Protein AF-A0A066XKR2-F1 (afdb_monomer)

Sequence (169 aa):
MAFFGILVSMIPGAFWAVIVAAVIFALYPVAIKVQHRRQDSHRNGIEVIYDPPNASFEIVAVHGLGAHPKHTWEGKPAGLDHEKLHLLRNLLPCDFPTARILSFAYNSDWLVDAPEKTAEQVGEGLLNGLVVHRGKEKPRLPIIFIGHSFGGIVIKQVRPLRCVMLSSI

Mean predicted aligned error: 11.38 Å

Foldseek 3Di:
DPPVVVVVVPDPVVVVVVVVVVVCVVCVVVVVLVVVVVVDDDDAFKDWQDDDPQAQAEEEEFEAASDDQFCSQWDDPPPHPPDTDGCQNHPCCVVPVNYTYMYGDDHRYDDPPHDPDDLLNLLVRHVVRVCVVCDPPHDDHAYEYHYDDSRVVSVVSNDDPDHDYDDDD

pLDDT: mean 80.19, std 16.67, range [32.22, 97.62]

Radius of gyration: 22.75 Å; Cα contacts (8 Å, |Δi|>4): 219; chains: 1; bounding box: 66×30×63 Å

InterPro domains:
  IPR029058 Alpha/Beta hydrolase fold [SSF53474] (45-155)
  IPR052374 SERAC1 [PTHR48182] (44-158)

Secondary structure (DSSP, 8-state):
--HHHHHHHTS-HHHHHHHHHHHHHHHHHHHHHHHHHHH-----EEEEEE--TT--EEEEEE--TT--TTGGGEE--TT-SS--EEIIIIIHHHH-TTEEEEEEE-----SSS-----HHHHHHHHHHHHHHHHTTTS----EEEEE-THHHHHHHTS--SS-------

Structure (mmCIF, N/CA/C/O backbone):
data_AF-A0A066XKR2-F1
#
_entry.id   AF-A0A066XKR2-F1
#
loop_
_atom_site.group_PDB
_atom_site.id
_atom_site.type_symbol
_atom_site.label_atom_id
_atom_site.label_alt_id
_atom_site.label_comp_id
_atom_site.label_asym_id
_atom_site.label_entity_id
_atom_site.label_seq_id
_atom_site.pdbx_PDB_ins_code
_atom_site.Cartn_x
_atom_site.Cartn_y
_atom_site.Cartn_z
_atom_site.occupancy
_atom_site.B_iso_or_equiv
_atom_site.auth_seq_id
_atom_site.auth_comp_id
_atom_site.auth_asym_id
_atom_site.auth_atom_id
_atom_site.pdbx_PDB_model_num
ATOM 1 N N . MET A 1 1 ? 49.155 0.791 -32.511 1.00 51.59 1 MET A N 1
ATOM 2 C CA . MET A 1 1 ? 48.065 1.795 -32.519 1.00 51.59 1 MET A CA 1
ATOM 3 C C . MET A 1 1 ? 47.332 1.935 -33.866 1.00 51.59 1 MET A C 1
ATOM 5 O O . MET A 1 1 ? 46.303 2.585 -33.881 1.00 51.59 1 MET A O 1
ATOM 9 N N . ALA A 1 2 ? 47.764 1.305 -34.974 1.00 51.97 2 ALA A N 1
ATOM 10 C CA . ALA A 1 2 ? 47.077 1.419 -36.278 1.00 51.97 2 ALA A CA 1
ATOM 11 C C . ALA A 1 2 ? 46.057 0.297 -36.597 1.00 51.97 2 ALA A C 1
ATOM 13 O O . ALA A 1 2 ? 45.241 0.449 -37.497 1.00 51.97 2 ALA A O 1
ATOM 14 N N . PHE A 1 3 ? 46.059 -0.817 -35.854 1.00 47.28 3 PHE A N 1
ATOM 15 C CA . PHE A 1 3 ? 45.201 -1.975 -36.161 1.00 47.28 3 PHE A CA 1
ATOM 16 C C . PHE A 1 3 ? 43.748 -1.848 -35.679 1.00 47.28 3 PHE A C 1
ATOM 18 O O . PHE A 1 3 ? 42.864 -2.485 -36.241 1.00 47.28 3 PHE A O 1
ATOM 25 N N . PHE A 1 4 ? 43.471 -0.992 -34.690 1.00 49.81 4 PHE A N 1
ATOM 26 C CA . PHE A 1 4 ? 42.105 -0.794 -34.187 1.00 49.81 4 PHE A CA 1
ATOM 27 C C . PHE A 1 4 ? 41.264 0.118 -35.102 1.00 49.81 4 PHE A C 1
ATOM 29 O O . PHE A 1 4 ? 40.044 0.012 -35.125 1.00 49.81 4 PHE A O 1
ATOM 36 N N . GLY A 1 5 ? 41.909 0.982 -35.897 1.00 48.03 5 GLY A N 1
ATOM 37 C CA . GLY A 1 5 ? 41.227 1.903 -36.815 1.00 48.03 5 GLY A CA 1
ATOM 38 C C . GLY A 1 5 ? 40.746 1.260 -38.121 1.00 48.03 5 GLY A C 1
ATOM 39 O O . GLY A 1 5 ? 39.768 1.720 -38.699 1.00 48.03 5 GLY A O 1
ATOM 40 N N . ILE A 1 6 ? 41.391 0.178 -38.571 1.00 51.19 6 ILE A N 1
ATOM 41 C CA . ILE A 1 6 ? 41.075 -0.478 -39.855 1.00 51.19 6 ILE A CA 1
ATOM 42 C C . ILE A 1 6 ? 39.904 -1.464 -39.707 1.00 51.19 6 ILE A C 1
ATOM 44 O O . ILE A 1 6 ? 39.114 -1.633 -40.630 1.00 51.19 6 ILE A O 1
ATOM 48 N N . LEU A 1 7 ? 39.725 -2.071 -38.529 1.00 51.09 7 LEU A N 1
ATOM 49 C CA . LEU A 1 7 ? 38.599 -2.981 -38.285 1.00 51.09 7 LEU A CA 1
ATOM 50 C C . LEU A 1 7 ? 37.252 -2.235 -38.207 1.00 51.09 7 LEU A C 1
ATOM 52 O O . LEU A 1 7 ? 36.213 -2.787 -38.557 1.00 51.09 7 LEU A O 1
ATOM 56 N N . VAL A 1 8 ? 37.270 -0.964 -37.791 1.00 55.59 8 VAL A N 1
ATOM 57 C CA . VAL A 1 8 ? 36.073 -0.112 -37.677 1.00 55.59 8 VAL A CA 1
ATOM 58 C C . VAL A 1 8 ? 35.627 0.441 -39.039 1.00 55.59 8 VAL A C 1
ATOM 60 O O . VAL A 1 8 ? 34.433 0.651 -39.241 1.00 55.59 8 VAL A O 1
ATOM 63 N N . SER A 1 9 ? 36.545 0.628 -39.997 1.00 56.03 9 SER A N 1
ATOM 64 C CA . SER A 1 9 ? 36.231 1.181 -41.326 1.00 56.03 9 SER A CA 1
ATOM 65 C C . SER A 1 9 ? 35.632 0.170 -42.312 1.00 56.03 9 SER A C 1
ATOM 67 O O . SER A 1 9 ? 35.130 0.572 -43.359 1.00 56.03 9 SER A O 1
ATOM 69 N N . MET A 1 10 ? 35.661 -1.129 -41.988 1.00 58.09 10 MET A N 1
ATOM 70 C CA . MET A 1 10 ? 35.157 -2.204 -42.854 1.00 58.09 10 MET A CA 1
ATOM 71 C C . MET A 1 10 ? 33.730 -2.662 -42.518 1.00 58.09 10 MET A C 1
ATOM 73 O O . MET A 1 10 ? 33.193 -3.563 -43.160 1.00 58.09 10 MET A O 1
ATOM 77 N N . ILE A 1 11 ? 33.107 -2.045 -41.515 1.00 63.66 11 ILE A N 1
ATOM 78 C CA . ILE A 1 11 ? 31.728 -2.322 -41.128 1.00 63.66 11 ILE A CA 1
ATOM 79 C C . ILE A 1 11 ? 30.808 -1.431 -41.979 1.00 63.66 11 ILE A C 1
ATOM 81 O O . ILE A 1 11 ? 30.899 -0.205 -41.867 1.00 63.66 11 ILE A O 1
ATOM 85 N N . PRO A 1 12 ? 29.919 -1.995 -42.823 1.00 75.56 12 PRO A N 1
ATOM 86 C CA . PRO A 1 12 ? 29.007 -1.204 -43.643 1.00 75.56 12 PRO A CA 1
ATOM 87 C C . PRO A 1 12 ? 28.228 -0.218 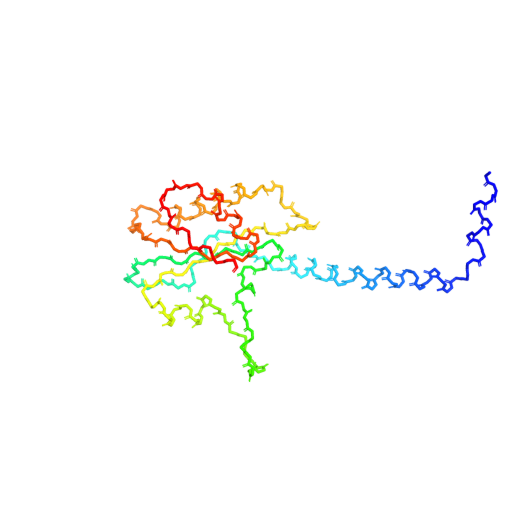-42.769 1.00 75.56 12 PRO A C 1
ATOM 89 O O . PRO A 1 12 ? 27.738 -0.601 -41.708 1.00 75.56 12 PRO A O 1
ATOM 92 N N . GLY A 1 13 ? 28.053 1.033 -43.207 1.00 69.12 13 GLY A N 1
ATOM 93 C CA . GLY A 1 13 ? 27.302 2.043 -42.441 1.00 69.12 13 GLY A CA 1
ATOM 94 C C . GLY A 1 13 ? 25.893 1.586 -42.026 1.00 69.12 13 GLY A C 1
ATOM 95 O O . GLY A 1 13 ? 25.384 1.994 -40.984 1.00 69.12 13 GLY A O 1
ATOM 96 N N . ALA A 1 14 ? 25.304 0.650 -42.778 1.00 73.00 14 ALA A N 1
ATOM 97 C CA . ALA A 1 14 ? 24.050 -0.017 -42.441 1.00 73.00 14 ALA A CA 1
ATOM 98 C C . ALA A 1 14 ? 24.107 -0.822 -41.126 1.00 73.00 14 ALA A C 1
ATOM 100 O O . ALA A 1 14 ? 23.124 -0.864 -40.397 1.00 73.00 14 ALA A O 1
ATOM 101 N N . PHE A 1 15 ? 25.242 -1.427 -40.775 1.00 79.81 15 PHE A N 1
ATOM 102 C CA . PHE A 1 15 ? 25.393 -2.191 -39.534 1.00 79.81 15 PHE A CA 1
ATOM 103 C C . PHE A 1 15 ? 25.408 -1.280 -38.302 1.00 79.81 15 PHE A C 1
ATOM 105 O O . PHE A 1 15 ? 24.724 -1.559 -37.320 1.00 79.81 15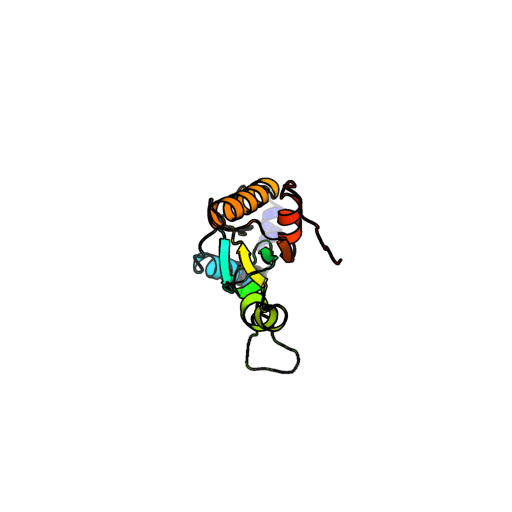 PHE A O 1
ATOM 112 N N . TRP A 1 16 ? 26.106 -0.142 -38.375 1.00 80.44 16 TRP A N 1
ATOM 113 C CA . TRP A 1 16 ? 26.037 0.882 -37.328 1.00 80.44 16 TRP A CA 1
ATOM 114 C C . TRP A 1 16 ? 24.624 1.462 -37.200 1.00 80.44 16 TRP A C 1
ATOM 116 O O . TRP A 1 16 ? 24.144 1.638 -36.083 1.00 80.44 16 TRP A O 1
ATOM 126 N N . ALA A 1 17 ? 23.922 1.674 -38.317 1.00 82.81 17 ALA A N 1
ATOM 127 C CA . ALA A 1 17 ? 22.525 2.107 -38.300 1.00 82.81 17 ALA A CA 1
ATOM 128 C C . ALA A 1 17 ? 21.598 1.077 -37.626 1.00 82.81 17 ALA A C 1
ATOM 130 O O . ALA A 1 17 ? 20.744 1.458 -36.829 1.00 82.81 17 ALA A O 1
ATOM 131 N N . VAL A 1 18 ? 21.795 -0.221 -37.881 1.00 86.00 18 VAL A N 1
ATOM 132 C CA . VAL A 1 18 ? 21.030 -1.304 -37.238 1.00 86.00 18 VAL A CA 1
ATOM 133 C C . VAL A 1 18 ? 21.316 -1.378 -35.738 1.00 86.00 18 VAL A C 1
ATOM 135 O O . VAL A 1 18 ? 20.378 -1.506 -34.956 1.00 86.00 18 VAL A O 1
ATOM 138 N N . ILE A 1 19 ? 22.576 -1.238 -35.310 1.00 87.12 19 ILE A N 1
ATOM 139 C CA . ILE A 1 19 ? 22.928 -1.206 -33.881 1.00 87.12 19 ILE A CA 1
ATOM 140 C C . ILE A 1 19 ? 22.283 -0.005 -33.189 1.00 87.12 19 ILE A C 1
ATOM 142 O O . ILE A 1 19 ? 21.665 -0.165 -32.139 1.00 87.12 19 ILE A O 1
ATOM 146 N N . VAL A 1 20 ? 22.376 1.189 -33.776 1.00 85.12 20 VAL A N 1
ATOM 147 C CA . VAL A 1 20 ? 21.766 2.399 -33.207 1.00 85.12 20 VAL A CA 1
ATOM 148 C C . VAL A 1 20 ? 20.244 2.260 -33.137 1.00 85.12 20 VAL A C 1
ATOM 150 O O . VAL A 1 20 ? 19.656 2.561 -32.100 1.00 85.12 20 VAL A O 1
ATOM 153 N N . ALA A 1 21 ? 19.602 1.742 -34.187 1.00 84.62 21 ALA A N 1
ATOM 154 C CA . ALA A 1 21 ? 18.163 1.492 -34.192 1.00 84.62 21 ALA A CA 1
ATOM 155 C C . ALA A 1 21 ? 17.752 0.455 -33.135 1.00 84.62 21 ALA A C 1
ATOM 157 O O . ALA A 1 21 ? 16.761 0.663 -32.441 1.00 84.62 21 ALA A O 1
ATOM 158 N N . ALA A 1 22 ? 18.527 -0.618 -32.957 1.00 85.06 22 ALA A N 1
ATOM 159 C CA . ALA A 1 22 ? 18.281 -1.628 -31.931 1.00 85.06 22 ALA A CA 1
ATOM 160 C C . ALA A 1 22 ? 18.436 -1.058 -30.511 1.00 85.06 22 ALA A C 1
ATOM 162 O O . ALA A 1 22 ? 17.612 -1.345 -29.645 1.00 85.06 22 ALA A O 1
ATOM 163 N N . VAL A 1 23 ? 19.439 -0.205 -30.278 1.00 85.38 23 VAL A N 1
ATOM 164 C CA . VAL A 1 23 ? 19.637 0.485 -28.993 1.00 85.38 23 VAL A CA 1
ATOM 165 C C . VAL A 1 23 ? 18.494 1.459 -28.716 1.00 85.38 23 VAL A C 1
ATOM 167 O O . VAL A 1 23 ? 17.939 1.438 -27.621 1.00 85.38 23 VAL A O 1
ATOM 170 N N . ILE A 1 24 ? 18.083 2.268 -29.697 1.00 82.75 24 ILE A N 1
ATOM 171 C CA . ILE A 1 24 ? 16.932 3.169 -29.549 1.00 82.75 24 ILE A CA 1
ATOM 172 C C . ILE A 1 24 ? 15.669 2.356 -29.277 1.00 82.75 24 ILE A C 1
ATOM 174 O O . ILE A 1 24 ? 14.966 2.659 -28.325 1.00 82.75 24 ILE A O 1
ATOM 178 N N . PHE A 1 25 ? 15.401 1.296 -30.038 1.00 84.12 25 PHE A N 1
ATOM 179 C CA . PHE A 1 25 ? 14.224 0.449 -29.847 1.00 84.12 25 PHE A CA 1
ATOM 180 C C . PHE A 1 25 ? 14.208 -0.241 -28.475 1.00 84.12 25 PHE A C 1
ATOM 182 O O . PHE A 1 25 ? 13.147 -0.369 -27.871 1.00 84.12 25 PHE A O 1
ATOM 189 N N . ALA A 1 26 ? 15.371 -0.635 -27.948 1.00 78.38 26 ALA A N 1
ATOM 190 C CA . ALA A 1 26 ? 15.497 -1.215 -26.613 1.00 78.38 26 ALA A CA 1
ATOM 191 C C . ALA A 1 26 ? 15.334 -0.175 -25.487 1.00 78.38 26 ALA A C 1
ATOM 193 O O . ALA A 1 26 ? 14.718 -0.464 -24.460 1.00 78.38 26 ALA A O 1
ATOM 194 N N . LEU A 1 27 ? 15.856 1.041 -25.670 1.00 78.50 27 LEU A N 1
ATOM 195 C CA . LEU A 1 27 ? 15.789 2.114 -24.671 1.00 78.50 27 LEU A CA 1
ATOM 196 C C . LEU A 1 27 ? 14.474 2.899 -24.717 1.00 78.50 27 LEU A C 1
ATOM 198 O O . LEU A 1 27 ? 14.045 3.429 -23.698 1.00 78.50 27 LEU A O 1
ATOM 202 N N . TYR A 1 28 ? 13.803 2.953 -25.864 1.00 75.12 28 TYR A N 1
ATOM 203 C CA . TYR A 1 28 ? 12.546 3.668 -26.069 1.00 75.12 28 TYR A CA 1
ATOM 204 C C . TYR A 1 28 ? 11.420 3.242 -25.108 1.00 75.12 28 TYR A C 1
ATOM 206 O O . TYR A 1 28 ? 10.840 4.124 -24.471 1.00 75.12 28 TYR A O 1
ATOM 214 N N . PRO A 1 29 ? 11.121 1.942 -24.893 1.00 71.56 29 PRO A N 1
ATOM 215 C CA . PRO A 1 29 ? 10.108 1.535 -23.919 1.00 71.56 29 PRO A CA 1
ATOM 216 C C . PRO A 1 29 ? 10.515 1.877 -22.480 1.00 71.56 29 PRO A C 1
ATOM 218 O O . PRO A 1 29 ? 9.655 2.204 -21.661 1.00 71.56 29 PRO A O 1
ATOM 221 N N . VAL A 1 30 ? 11.816 1.855 -22.166 1.00 70.75 30 VAL A N 1
ATOM 222 C CA . VAL A 1 30 ? 12.334 2.294 -20.861 1.00 70.75 30 VAL A CA 1
ATOM 223 C C . VAL A 1 30 ? 12.129 3.800 -20.692 1.00 70.75 30 VAL A C 1
ATOM 225 O O . VAL A 1 30 ? 11.610 4.225 -19.664 1.00 70.75 30 VAL A O 1
ATOM 228 N N . ALA A 1 31 ? 12.446 4.598 -21.712 1.00 68.12 31 ALA A N 1
ATOM 229 C CA . ALA A 1 31 ? 12.266 6.045 -21.715 1.00 68.12 31 ALA A CA 1
ATOM 230 C C . ALA A 1 31 ? 10.788 6.446 -21.589 1.00 68.12 31 ALA A C 1
ATOM 232 O O . ALA A 1 31 ? 10.463 7.300 -20.768 1.00 68.12 31 ALA A O 1
ATOM 233 N N . ILE A 1 32 ? 9.878 5.777 -22.309 1.00 67.38 32 ILE A N 1
ATOM 234 C CA . ILE A 1 32 ? 8.429 5.988 -22.169 1.00 67.38 32 ILE A CA 1
ATOM 235 C C . ILE A 1 32 ? 7.954 5.636 -20.760 1.00 67.38 32 ILE A C 1
ATOM 237 O O . ILE A 1 32 ? 7.204 6.400 -20.154 1.00 67.38 32 ILE A O 1
ATOM 241 N N . LYS A 1 33 ? 8.398 4.500 -20.206 1.00 64.94 33 LYS A N 1
ATOM 242 C CA . LYS A 1 33 ? 8.015 4.091 -18.849 1.00 64.94 33 LYS A CA 1
ATOM 243 C C . LYS A 1 33 ? 8.512 5.091 -17.803 1.00 64.94 33 LYS A C 1
ATOM 245 O O . LYS A 1 33 ? 7.767 5.412 -16.883 1.00 64.94 33 LYS A O 1
ATOM 250 N N . VAL A 1 34 ? 9.728 5.614 -17.965 1.00 64.69 34 VAL A N 1
ATOM 251 C CA . VAL A 1 34 ? 10.293 6.684 -17.125 1.00 64.69 34 VAL A CA 1
ATOM 252 C C . VAL A 1 34 ? 9.503 7.988 -17.275 1.00 64.69 34 VAL A C 1
ATOM 254 O O . VAL A 1 34 ? 9.193 8.631 -16.275 1.00 64.69 34 VAL A O 1
ATOM 257 N N . GLN A 1 35 ? 9.140 8.376 -18.499 1.00 61.38 35 GLN A N 1
ATOM 258 C CA . GLN A 1 35 ? 8.424 9.624 -18.761 1.00 61.38 35 GLN A CA 1
ATOM 259 C C . GLN A 1 35 ? 6.993 9.597 -18.213 1.00 61.38 35 GLN A C 1
ATOM 261 O O . GLN A 1 35 ? 6.580 10.561 -17.574 1.00 61.38 35 GLN A O 1
ATOM 266 N N . HIS A 1 36 ? 6.264 8.489 -18.383 1.00 59.00 36 HIS A N 1
ATOM 267 C CA . HIS A 1 36 ? 4.944 8.327 -17.769 1.00 59.00 36 HIS A CA 1
ATOM 268 C C . HIS A 1 36 ? 5.011 8.433 -16.241 1.00 59.00 36 HIS A C 1
ATOM 270 O O . HIS A 1 36 ? 4.186 9.114 -15.639 1.00 59.00 36 HIS A O 1
ATOM 276 N N . ARG A 1 37 ? 6.037 7.846 -15.608 1.00 57.50 37 ARG A N 1
ATOM 277 C CA . ARG A 1 37 ? 6.224 7.930 -14.149 1.00 57.50 37 ARG A CA 1
ATOM 278 C C . ARG A 1 37 ? 6.469 9.356 -13.654 1.00 57.50 37 ARG A C 1
ATOM 280 O O . ARG A 1 37 ? 5.966 9.709 -12.595 1.00 57.50 37 ARG A O 1
ATOM 287 N N . ARG A 1 38 ? 7.164 10.195 -14.432 1.00 55.00 38 ARG A N 1
ATOM 288 C CA . ARG A 1 38 ? 7.351 11.622 -14.108 1.00 55.00 38 ARG A CA 1
ATOM 289 C C . ARG A 1 38 ? 6.056 12.435 -14.126 1.00 55.00 38 ARG A C 1
ATOM 291 O O . ARG A 1 38 ? 6.005 13.483 -13.489 1.00 55.00 38 ARG A O 1
ATOM 298 N N . GLN A 1 39 ? 5.041 11.994 -14.865 1.00 52.09 39 GLN A N 1
ATOM 299 C CA . GLN A 1 39 ? 3.810 12.758 -15.060 1.00 52.09 39 GLN A CA 1
ATOM 300 C C . GLN A 1 39 ? 2.738 12.442 -14.002 1.00 52.09 39 GLN A C 1
ATOM 302 O O . GLN A 1 39 ? 1.905 13.297 -13.701 1.00 52.09 39 GLN A O 1
ATOM 307 N N . ASP A 1 40 ? 2.816 11.272 -13.364 1.00 59.91 40 ASP A N 1
ATOM 308 C CA . ASP A 1 40 ? 1.884 10.841 -12.322 1.00 59.91 40 ASP A CA 1
ATOM 309 C C . ASP A 1 40 ? 2.375 11.240 -10.918 1.00 59.91 40 ASP A C 1
ATOM 311 O O . ASP A 1 40 ? 2.851 10.429 -10.113 1.00 59.91 40 ASP A O 1
ATOM 315 N N . SER A 1 41 ? 2.244 12.533 -10.609 1.00 61.47 41 SER A N 1
ATOM 316 C CA . SER A 1 41 ? 2.427 13.050 -9.250 1.00 61.47 41 SER A CA 1
ATOM 317 C C . SER A 1 41 ? 1.348 12.473 -8.330 1.00 61.47 41 SER A C 1
ATOM 319 O O . SER A 1 41 ? 0.197 12.908 -8.329 1.00 61.47 41 SER A O 1
ATOM 321 N N . HIS A 1 42 ? 1.717 11.477 -7.531 1.00 71.94 42 HIS A N 1
ATOM 322 C CA . HIS A 1 42 ? 0.881 10.956 -6.458 1.00 71.94 42 HIS A CA 1
ATOM 323 C C . HIS A 1 42 ? 1.413 11.443 -5.110 1.00 71.94 42 HIS A C 1
ATOM 325 O O . HIS A 1 42 ? 2.613 11.640 -4.912 1.00 71.94 42 HIS A O 1
ATOM 331 N N . ARG A 1 43 ? 0.503 11.670 -4.160 1.00 81.00 43 ARG A N 1
ATOM 332 C CA . ARG A 1 43 ? 0.884 12.080 -2.807 1.00 81.00 43 ARG A CA 1
ATOM 333 C C . ARG A 1 43 ? 1.407 10.862 -2.055 1.00 81.00 43 ARG A C 1
ATOM 335 O O . ARG A 1 43 ? 0.715 9.854 -1.962 1.00 81.00 43 ARG A O 1
ATOM 342 N N . ASN A 1 44 ? 2.609 10.977 -1.498 1.00 89.19 44 ASN A N 1
ATOM 343 C CA . ASN A 1 44 ? 3.139 9.975 -0.578 1.00 89.19 44 ASN A CA 1
ATOM 344 C C . ASN A 1 44 ? 2.361 10.009 0.745 1.00 89.19 44 ASN A C 1
ATOM 346 O O . ASN A 1 44 ? 1.979 11.083 1.214 1.00 89.19 44 ASN A O 1
ATOM 350 N N . GLY A 1 45 ? 2.191 8.849 1.374 1.00 92.75 45 GLY A N 1
ATOM 351 C CA . GLY A 1 45 ? 1.514 8.693 2.658 1.00 92.75 45 GLY A CA 1
ATOM 352 C C . GLY A 1 45 ? 0.324 7.739 2.601 1.00 92.75 45 GLY A C 1
ATOM 353 O O . GLY A 1 45 ? 0.189 6.938 1.679 1.00 92.75 45 GLY A O 1
ATOM 354 N N . ILE A 1 46 ? -0.515 7.808 3.637 1.00 95.06 46 ILE A N 1
ATOM 355 C CA . ILE A 1 46 ? -1.725 6.990 3.767 1.00 95.06 46 ILE A CA 1
ATOM 356 C C . ILE A 1 46 ? -2.884 7.661 3.025 1.00 95.06 46 ILE A C 1
ATOM 358 O O . ILE A 1 46 ? -3.281 8.777 3.358 1.00 95.06 46 ILE A O 1
ATOM 362 N N . GLU A 1 47 ? -3.454 6.947 2.061 1.00 95.00 47 GLU A N 1
ATOM 363 C CA . GLU A 1 47 ? -4.708 7.271 1.388 1.00 95.00 47 GLU A CA 1
ATOM 364 C C . GLU A 1 47 ? -5.822 6.377 1.942 1.00 95.00 47 GLU A C 1
ATOM 366 O O . GLU A 1 47 ? -5.670 5.158 2.043 1.00 95.00 47 GLU A O 1
ATOM 371 N N . VAL A 1 48 ? -6.957 6.982 2.289 1.00 95.19 48 VAL A N 1
ATOM 372 C CA . VAL A 1 48 ? -8.163 6.248 2.679 1.00 95.19 48 VAL A CA 1
ATOM 373 C C . VAL A 1 48 ? -8.936 5.894 1.421 1.00 95.19 48 VAL A C 1
ATOM 375 O O . VAL A 1 48 ? -9.413 6.780 0.717 1.00 95.19 48 VAL A O 1
ATOM 378 N N . ILE A 1 49 ? -9.062 4.600 1.147 1.00 96.00 49 ILE A N 1
ATOM 379 C CA . ILE A 1 49 ? -9.789 4.090 -0.016 1.00 96.00 49 ILE A CA 1
ATOM 380 C C . ILE A 1 49 ? -11.256 3.829 0.335 1.00 96.00 49 ILE A C 1
ATOM 382 O O . ILE A 1 49 ? -12.143 4.117 -0.464 1.00 96.00 49 ILE A O 1
ATOM 386 N N . TYR A 1 50 ? -11.503 3.303 1.534 1.00 96.31 50 TYR A N 1
ATOM 387 C CA . TYR A 1 50 ? -12.836 3.006 2.054 1.00 96.31 50 TYR A CA 1
ATOM 388 C C . TYR A 1 50 ? -12.822 3.109 3.587 1.00 96.31 50 TYR A C 1
ATOM 390 O O . TYR A 1 50 ? -11.925 2.559 4.226 1.00 96.31 50 TYR A O 1
ATOM 398 N N . ASP A 1 51 ? -13.783 3.823 4.181 1.00 95.19 51 ASP A N 1
ATOM 399 C CA . ASP A 1 51 ? -13.882 4.029 5.638 1.00 95.19 51 ASP A CA 1
ATOM 400 C C . ASP A 1 51 ? -15.334 3.839 6.104 1.00 95.19 51 ASP A C 1
ATOM 402 O O . ASP A 1 51 ? -16.138 4.772 6.012 1.00 95.19 51 ASP A O 1
ATOM 406 N N . PRO A 1 52 ? -15.709 2.631 6.557 1.00 94.50 52 PRO A N 1
ATOM 407 C CA . PRO A 1 52 ? -17.028 2.401 7.120 1.00 94.50 52 PRO A CA 1
ATOM 408 C C . PRO A 1 52 ? -17.114 3.000 8.537 1.00 94.50 52 PRO A C 1
ATOM 410 O O . PRO A 1 52 ? -16.135 2.962 9.287 1.00 94.50 52 PRO A O 1
ATOM 413 N N . PRO A 1 53 ? -18.290 3.494 8.970 1.00 90.44 53 PRO A N 1
ATOM 414 C CA . PRO A 1 53 ? -18.446 4.165 10.266 1.00 90.44 53 PRO A CA 1
ATOM 415 C C . PRO A 1 53 ? -18.116 3.265 11.468 1.00 90.44 53 PRO A C 1
ATOM 417 O O . PRO A 1 53 ? -17.630 3.751 12.484 1.00 90.44 53 PRO A O 1
ATOM 420 N N . ASN A 1 54 ? -18.328 1.952 11.336 1.00 90.38 54 ASN A N 1
ATOM 421 C CA . ASN A 1 54 ? -18.078 0.953 12.379 1.00 90.38 54 ASN A CA 1
ATOM 422 C C . ASN A 1 54 ? -16.984 -0.034 11.944 1.00 90.38 54 ASN A C 1
ATOM 424 O O . ASN A 1 54 ? -17.192 -1.249 11.942 1.00 90.38 54 ASN A O 1
ATOM 428 N N . ALA A 1 55 ? -15.832 0.489 11.518 1.00 94.69 55 ALA A N 1
ATOM 429 C CA . ALA A 1 55 ? -14.702 -0.344 11.121 1.00 94.69 55 ALA A CA 1
ATOM 430 C C . ALA A 1 55 ? -14.233 -1.239 12.286 1.00 94.69 55 ALA A C 1
ATOM 432 O O . ALA A 1 55 ? -13.975 -0.759 13.390 1.00 94.69 55 ALA A O 1
ATOM 433 N N . SER A 1 56 ? -14.105 -2.540 12.023 1.00 95.31 56 SER A N 1
ATOM 434 C CA . SER A 1 56 ? -13.693 -3.552 13.012 1.00 95.31 56 SER A CA 1
ATOM 435 C C . SER A 1 56 ? -12.229 -3.977 12.860 1.00 95.31 56 SER A C 1
ATOM 437 O O . SER A 1 56 ? -11.615 -4.435 13.821 1.00 95.31 56 SER A O 1
ATOM 439 N N . PHE A 1 57 ? -11.651 -3.774 11.674 1.00 95.69 57 PHE A N 1
ATOM 440 C CA . PHE A 1 57 ? -10.236 -3.967 11.362 1.00 95.69 57 PHE A CA 1
ATOM 441 C C . PHE A 1 57 ? -9.823 -3.073 10.180 1.00 95.69 57 PHE A C 1
ATOM 443 O O . PHE A 1 57 ? -10.667 -2.462 9.518 1.00 95.69 57 PHE A O 1
ATOM 450 N N . GLU A 1 58 ? -8.521 -2.975 9.929 1.00 95.88 58 GLU A N 1
ATOM 451 C CA . GLU A 1 58 ? -7.937 -2.206 8.828 1.00 95.88 58 GLU A CA 1
ATOM 452 C C . GLU A 1 58 ? -7.199 -3.132 7.859 1.00 95.88 58 GLU A C 1
ATOM 454 O O . GLU A 1 58 ? -6.445 -4.006 8.282 1.00 95.88 58 GLU A O 1
ATOM 459 N N . ILE A 1 59 ? -7.370 -2.912 6.557 1.00 97.38 59 ILE A N 1
ATOM 460 C CA . ILE A 1 59 ? -6.547 -3.507 5.505 1.00 97.38 59 ILE A CA 1
ATOM 461 C C . ILE A 1 59 ? -5.642 -2.410 4.952 1.00 97.38 59 ILE A C 1
ATOM 463 O O . ILE A 1 59 ? -6.131 -1.403 4.444 1.00 97.38 59 ILE A O 1
ATOM 467 N N . VAL A 1 60 ? -4.326 -2.599 5.041 1.00 97.00 60 VAL A N 1
ATOM 468 C CA . VAL A 1 60 ? -3.327 -1.632 4.570 1.00 97.00 60 VAL A CA 1
ATOM 469 C C . VAL A 1 60 ? -2.555 -2.225 3.400 1.00 97.00 60 VAL A C 1
ATOM 471 O O . VAL A 1 60 ? -1.776 -3.167 3.554 1.00 97.00 60 VAL A O 1
ATOM 474 N N . ALA A 1 61 ? -2.767 -1.655 2.221 1.00 97.62 61 ALA A N 1
ATOM 475 C CA . ALA A 1 61 ? -2.144 -2.077 0.981 1.00 97.62 61 ALA A CA 1
ATOM 476 C C . ALA A 1 61 ? -0.839 -1.302 0.727 1.00 97.62 61 ALA A C 1
ATOM 478 O O . ALA A 1 61 ? -0.809 -0.076 0.820 1.00 97.62 61 ALA A O 1
ATOM 479 N N . VAL A 1 62 ? 0.242 -2.010 0.396 1.00 96.56 62 VAL A N 1
ATOM 480 C CA . VAL A 1 62 ? 1.587 -1.455 0.177 1.00 96.56 62 VAL A CA 1
ATOM 481 C C . VAL A 1 62 ? 2.080 -1.898 -1.198 1.00 96.56 62 VAL A C 1
ATOM 483 O O . VAL A 1 62 ? 2.284 -3.091 -1.444 1.00 96.56 62 VAL A O 1
ATOM 486 N N . HIS A 1 63 ? 2.246 -0.943 -2.116 1.00 94.12 63 HIS A N 1
ATOM 487 C CA . HIS A 1 63 ? 2.702 -1.240 -3.476 1.00 94.12 63 HIS A CA 1
ATOM 488 C C . HIS A 1 63 ? 4.205 -1.562 -3.526 1.00 94.12 63 HIS A C 1
ATOM 490 O O . HIS A 1 63 ? 4.937 -1.374 -2.557 1.00 94.12 63 HIS A O 1
ATOM 496 N N . GLY A 1 64 ? 4.656 -2.093 -4.665 1.00 89.56 64 GLY A N 1
ATOM 497 C CA . GLY A 1 64 ? 6.045 -2.503 -4.879 1.00 89.56 64 GLY A CA 1
ATOM 498 C C . GLY A 1 64 ? 6.916 -1.441 -5.551 1.00 89.56 64 GLY A C 1
ATOM 499 O O . GLY A 1 64 ? 6.451 -0.362 -5.928 1.00 89.56 64 GLY A O 1
ATOM 500 N N . LEU A 1 65 ? 8.190 -1.791 -5.746 1.00 87.25 65 LEU A N 1
ATOM 501 C CA . LEU A 1 65 ? 9.179 -0.954 -6.415 1.00 87.25 65 LEU A CA 1
ATOM 502 C C . LEU A 1 65 ? 8.799 -0.734 -7.887 1.00 87.25 65 LEU A C 1
ATOM 504 O O . LEU A 1 65 ? 8.463 -1.670 -8.610 1.00 87.25 65 LEU A O 1
ATOM 508 N N . GLY A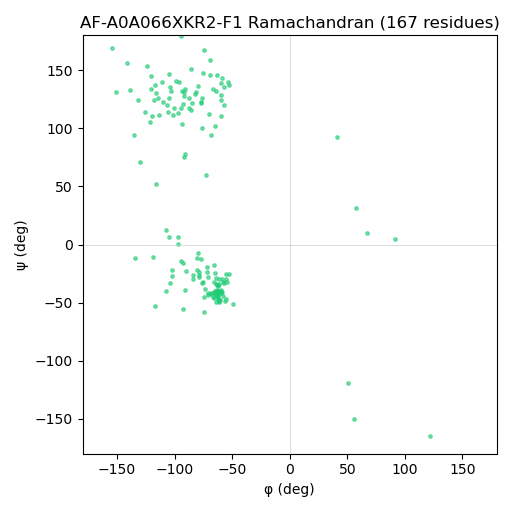 1 66 ? 8.842 0.515 -8.331 1.00 80.56 66 GLY A N 1
ATOM 509 C CA . GLY A 1 66 ? 8.484 0.945 -9.675 1.00 80.56 66 GLY A CA 1
ATOM 510 C C . GLY A 1 66 ? 7.005 0.794 -10.030 1.00 80.56 66 GLY A C 1
ATOM 511 O O . GLY A 1 66 ? 6.664 0.935 -11.210 1.00 80.56 66 GLY A O 1
ATOM 512 N N . ALA A 1 67 ? 6.152 0.486 -9.051 1.00 84.12 67 ALA A N 1
ATOM 513 C CA . ALA A 1 67 ? 4.726 0.282 -9.235 1.00 84.12 67 ALA A CA 1
ATOM 514 C C . ALA A 1 67 ? 3.950 1.546 -8.842 1.00 84.12 67 ALA A C 1
ATOM 516 O O . ALA A 1 67 ? 4.273 2.208 -7.856 1.00 84.12 67 ALA A O 1
ATOM 517 N N . HIS A 1 68 ? 2.914 1.880 -9.612 1.00 86.12 68 HIS A N 1
ATOM 518 C CA . HIS A 1 68 ? 2.067 3.034 -9.320 1.00 86.12 68 HIS A CA 1
ATOM 519 C C . HIS A 1 68 ? 1.013 2.653 -8.264 1.00 86.12 68 HIS A C 1
ATOM 521 O O . HIS A 1 68 ? 0.304 1.663 -8.475 1.00 86.12 68 HIS A O 1
ATOM 527 N N . PRO A 1 69 ? 0.828 3.416 -7.170 1.00 85.06 69 PRO A N 1
ATOM 528 C CA . PRO A 1 69 ? -0.047 3.033 -6.054 1.00 85.06 69 PRO A CA 1
ATOM 529 C C . PRO A 1 69 ? -1.501 2.775 -6.459 1.00 85.06 69 PRO A C 1
ATOM 531 O O . PRO A 1 69 ? -2.137 1.907 -5.884 1.00 85.06 69 PRO A O 1
ATOM 534 N N . LYS A 1 70 ? -2.018 3.487 -7.467 1.00 86.44 70 LYS A N 1
ATOM 535 C CA . LYS A 1 70 ? -3.357 3.250 -8.038 1.00 86.44 70 LYS A CA 1
ATOM 536 C C . LYS A 1 70 ? -3.411 1.997 -8.926 1.00 86.44 70 LYS A C 1
ATOM 538 O O . LYS A 1 70 ? -4.160 1.069 -8.655 1.00 86.44 70 LYS A O 1
ATOM 543 N N . HIS A 1 71 ? -2.579 1.942 -9.967 1.00 87.50 71 HIS A N 1
ATOM 544 C CA . HIS A 1 71 ? -2.640 0.878 -10.974 1.00 87.50 71 HIS A CA 1
ATOM 545 C C . HIS A 1 71 ? -2.149 -0.488 -10.485 1.00 87.50 71 HIS A C 1
ATOM 547 O O . HIS A 1 71 ? -2.501 -1.495 -11.086 1.00 87.50 71 HIS A O 1
ATOM 553 N N . THR A 1 72 ? -1.373 -0.541 -9.396 1.00 90.62 72 THR A N 1
ATOM 554 C CA . THR A 1 72 ? -0.909 -1.804 -8.785 1.00 90.62 72 THR A CA 1
ATOM 555 C C . THR A 1 72 ? -2.067 -2.739 -8.437 1.00 90.62 72 THR A C 1
ATOM 557 O O . THR A 1 72 ? -1.905 -3.954 -8.464 1.00 90.62 72 THR A O 1
ATOM 560 N N . TRP A 1 73 ? -3.236 -2.179 -8.127 1.00 93.06 73 TRP A N 1
ATOM 561 C CA . TRP A 1 73 ? -4.401 -2.929 -7.664 1.00 93.06 73 TRP A CA 1
ATOM 562 C C . TRP A 1 73 ? -5.484 -3.081 -8.736 1.00 93.06 73 TRP A C 1
ATOM 564 O O . TRP A 1 73 ? -6.575 -3.561 -8.431 1.00 93.06 73 TRP A O 1
ATOM 574 N N . GLU A 1 74 ? -5.210 -2.654 -9.971 1.00 91.75 74 GLU A N 1
ATOM 575 C CA . GLU A 1 74 ? -6.106 -2.839 -11.111 1.00 91.75 74 GLU A CA 1
ATOM 576 C C . GLU A 1 74 ? -5.827 -4.193 -11.773 1.00 91.75 74 GLU A C 1
ATOM 578 O O . GLU A 1 74 ? -4.704 -4.484 -12.180 1.00 91.75 74 GLU A O 1
ATOM 583 N N . GLY A 1 75 ? -6.866 -5.008 -11.926 1.00 85.56 75 GLY A N 1
ATOM 584 C CA . GLY A 1 75 ? -6.828 -6.270 -12.655 1.00 85.56 75 GLY A CA 1
ATOM 585 C C . GLY A 1 75 ? -7.879 -6.295 -13.757 1.00 85.56 75 GLY A C 1
ATOM 586 O O . GLY A 1 75 ? -8.910 -5.629 -13.669 1.00 85.56 75 GLY A O 1
ATOM 587 N N . LYS A 1 76 ? -7.627 -7.078 -14.806 1.00 82.81 76 LYS A N 1
ATOM 588 C CA . LYS A 1 76 ? -8.667 -7.456 -15.765 1.00 82.81 76 LYS A CA 1
ATOM 589 C C . LYS A 1 76 ? -9.195 -8.833 -15.363 1.00 82.81 76 LYS A C 1
ATOM 591 O O . LYS A 1 76 ? -8.411 -9.784 -15.411 1.00 82.81 76 LYS A O 1
ATOM 596 N N . PRO A 1 77 ? -10.457 -8.958 -14.926 1.00 70.56 77 PRO A N 1
ATOM 597 C CA . PRO A 1 77 ? -11.035 -10.270 -14.682 1.00 70.56 77 PRO A CA 1
ATOM 598 C C . PRO A 1 77 ? -11.025 -11.089 -15.979 1.00 70.56 77 PRO A C 1
ATOM 600 O O . PRO A 1 77 ? -11.272 -10.563 -17.065 1.00 70.56 77 PRO A O 1
ATOM 603 N N . ALA A 1 78 ? -10.690 -12.375 -15.871 1.00 70.12 78 ALA A N 1
ATOM 604 C CA . ALA A 1 78 ? -10.644 -13.263 -17.025 1.00 70.12 78 ALA A CA 1
ATOM 605 C C . ALA A 1 78 ? -12.030 -13.325 -17.691 1.00 70.12 78 ALA A C 1
ATOM 607 O O . ALA A 1 78 ? -13.019 -13.635 -17.030 1.00 70.12 78 ALA A O 1
ATOM 608 N N . GLY A 1 79 ? -12.096 -13.020 -18.990 1.00 68.31 79 GLY A N 1
ATOM 609 C CA . GLY A 1 79 ? -13.336 -13.072 -19.773 1.00 68.31 79 GLY A CA 1
ATOM 610 C C . GLY A 1 79 ? -14.153 -11.775 -19.834 1.00 68.31 79 GLY A C 1
ATOM 611 O O . GLY A 1 79 ? -15.229 -11.789 -20.421 1.00 68.31 79 GLY A O 1
ATOM 612 N N . LEU A 1 80 ? -13.667 -10.660 -19.272 1.00 64.88 80 LEU A N 1
ATOM 613 C CA . LEU A 1 80 ? -14.288 -9.338 -19.422 1.00 64.88 80 LEU A CA 1
ATOM 614 C C . LEU A 1 80 ? -13.292 -8.357 -20.058 1.00 64.88 80 LEU A C 1
ATOM 616 O O . LEU A 1 80 ? -12.361 -7.877 -19.413 1.00 64.88 80 LEU A O 1
ATOM 620 N N . ASP A 1 81 ? -13.501 -8.045 -21.337 1.00 66.94 81 ASP A N 1
ATOM 621 C CA . ASP A 1 81 ? -12.555 -7.255 -22.140 1.00 66.94 81 ASP A CA 1
ATOM 622 C C . ASP A 1 81 ? -12.593 -5.742 -21.856 1.00 66.94 81 ASP A C 1
ATOM 624 O O . ASP A 1 81 ? -11.691 -5.009 -22.278 1.00 66.94 81 ASP A O 1
ATOM 628 N N . HIS A 1 82 ? -13.612 -5.250 -21.140 1.00 60.97 82 HIS A N 1
ATOM 629 C CA . HIS A 1 82 ? -13.958 -3.824 -21.168 1.00 60.97 82 HIS A CA 1
ATOM 630 C C . HIS A 1 82 ? -13.866 -3.065 -19.841 1.00 60.97 82 HIS A C 1
ATOM 632 O O . HIS A 1 82 ? -13.858 -1.837 -19.884 1.00 60.97 82 HIS A O 1
ATOM 638 N N . GLU A 1 83 ? -13.700 -3.722 -18.687 1.00 73.31 83 GLU A N 1
ATOM 639 C CA . GLU A 1 83 ? -13.609 -3.001 -17.411 1.00 73.31 83 GLU A CA 1
ATOM 640 C C . GLU A 1 83 ? -12.426 -3.463 -16.554 1.00 73.31 83 GLU A C 1
ATOM 642 O O . GLU A 1 83 ? -12.255 -4.643 -16.245 1.00 73.31 83 GLU A O 1
ATOM 647 N N . LYS A 1 84 ? -11.569 -2.505 -16.182 1.00 80.25 84 LYS A N 1
ATOM 648 C CA . LYS A 1 84 ? -10.528 -2.728 -15.179 1.00 80.25 84 LYS A CA 1
ATOM 649 C C . LYS A 1 84 ? -11.178 -2.713 -13.803 1.00 80.25 84 LYS A C 1
ATOM 651 O O . LYS A 1 84 ? -11.747 -1.702 -13.404 1.00 80.25 84 LYS A O 1
ATOM 656 N N . LEU A 1 85 ? -11.018 -3.798 -13.061 1.00 88.06 85 LEU A N 1
ATOM 657 C CA . LEU A 1 85 ? -11.512 -3.919 -11.700 1.00 88.06 85 LEU A CA 1
ATOM 658 C C . LEU A 1 85 ? -10.416 -3.522 -10.712 1.00 88.06 85 LEU A C 1
ATOM 660 O O . LEU A 1 85 ? -9.283 -3.989 -10.824 1.00 88.06 85 LEU A O 1
ATOM 664 N N . HIS A 1 86 ? -10.733 -2.678 -9.732 1.00 92.62 86 HIS A N 1
ATOM 665 C CA . HIS A 1 86 ? -9.769 -2.249 -8.724 1.00 92.62 86 HIS A CA 1
ATOM 666 C C . HIS A 1 86 ? -9.989 -3.009 -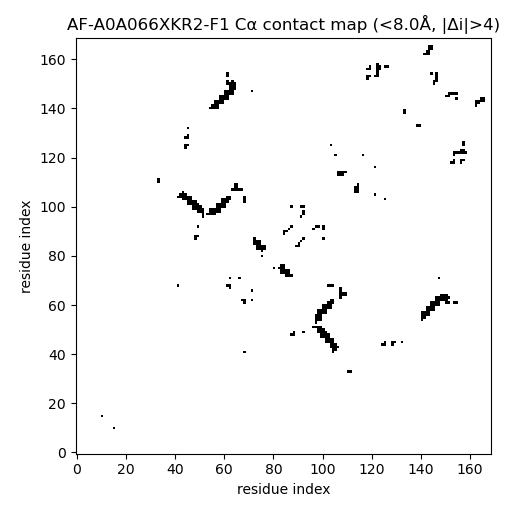7.414 1.00 92.62 86 HIS A C 1
ATOM 668 O O . HIS A 1 86 ? -10.958 -2.758 -6.696 1.00 92.62 86 HIS A O 1
ATOM 674 N N . LEU A 1 87 ? -9.048 -3.882 -7.044 1.00 93.75 87 LEU A N 1
ATOM 675 C CA . LEU A 1 87 ? -9.136 -4.762 -5.870 1.00 93.75 87 LEU A CA 1
ATOM 676 C C . LEU A 1 87 ? -9.541 -4.001 -4.597 1.00 93.75 87 LEU A C 1
ATOM 678 O O . LEU A 1 87 ? -10.520 -4.356 -3.948 1.00 93.75 87 LEU A O 1
ATOM 682 N N . LEU A 1 88 ? -8.843 -2.904 -4.278 1.00 94.94 88 LEU A N 1
ATOM 683 C CA . LEU A 1 88 ? -9.090 -2.163 -3.032 1.00 94.94 88 LEU A CA 1
ATOM 684 C C . LEU A 1 88 ? -10.410 -1.375 -3.003 1.00 94.94 88 LEU A C 1
ATOM 686 O O . LEU A 1 88 ? -10.885 -1.046 -1.925 1.00 94.94 88 LEU A O 1
ATOM 690 N N . ARG A 1 89 ? -10.968 -1.013 -4.166 1.00 93.81 89 ARG A N 1
ATOM 691 C CA . ARG A 1 89 ? -12.128 -0.106 -4.275 1.00 93.81 89 ARG A CA 1
ATOM 692 C C . ARG A 1 89 ? -13.415 -0.848 -4.590 1.00 93.81 89 ARG A C 1
ATOM 694 O O . ARG A 1 89 ? -14.475 -0.412 -4.167 1.00 93.81 89 ARG A O 1
ATOM 701 N N . ASN A 1 90 ? -13.320 -1.927 -5.360 1.00 91.75 90 ASN A N 1
ATOM 702 C CA . ASN A 1 90 ? -14.477 -2.652 -5.864 1.00 91.75 90 ASN A CA 1
ATOM 703 C C . ASN A 1 90 ? -14.674 -3.992 -5.159 1.00 91.75 90 ASN A C 1
ATOM 705 O O . ASN A 1 90 ? -15.808 -4.343 -4.882 1.00 91.75 90 ASN A O 1
ATOM 709 N N . LEU A 1 91 ? -13.600 -4.736 -4.872 1.00 93.19 91 LEU A N 1
ATOM 710 C CA . LEU A 1 91 ? -13.716 -6.094 -4.328 1.00 93.19 91 LEU A CA 1
ATOM 711 C C . LEU A 1 91 ? -13.678 -6.108 -2.801 1.00 93.19 91 LEU A C 1
ATOM 713 O O . LEU A 1 91 ? -14.612 -6.574 -2.158 1.00 93.19 91 LEU A O 1
ATOM 717 N N . LEU A 1 92 ? -12.631 -5.531 -2.209 1.00 95.81 92 LEU A N 1
ATOM 718 C CA . LEU A 1 92 ? -12.442 -5.581 -0.760 1.00 95.81 92 LEU A CA 1
ATOM 719 C C . LEU A 1 92 ? -13.597 -4.958 0.052 1.00 95.81 92 LEU A C 1
ATOM 721 O O . LEU A 1 92 ? -13.951 -5.557 1.063 1.00 95.81 92 LEU A O 1
ATOM 725 N N . PRO A 1 93 ? -14.228 -3.829 -0.343 1.00 96.00 93 PRO A N 1
ATOM 726 C CA . PRO A 1 93 ? -15.406 -3.331 0.373 1.00 96.00 93 PRO A CA 1
ATOM 727 C C . PRO A 1 93 ? -16.617 -4.270 0.303 1.00 96.00 93 PRO A C 1
ATOM 729 O O . PRO A 1 93 ? -17.438 -4.261 1.215 1.00 96.00 93 PRO A O 1
ATOM 732 N N . CYS A 1 94 ? -16.747 -5.058 -0.771 1.00 94.44 94 CYS A N 1
ATOM 733 C CA . CYS A 1 94 ? -17.836 -6.021 -0.930 1.00 94.44 94 CYS A CA 1
ATOM 734 C C . CYS A 1 94 ? -17.626 -7.251 -0.043 1.00 94.44 94 CYS A C 1
ATOM 736 O O . CYS A 1 94 ? -18.555 -7.662 0.649 1.00 94.44 94 CYS A O 1
ATOM 738 N N . ASP A 1 95 ? -16.409 -7.797 -0.024 1.00 95.62 95 ASP A N 1
ATOM 739 C CA . ASP A 1 95 ? -16.084 -8.988 0.769 1.00 95.62 95 ASP A CA 1
ATOM 740 C C . ASP A 1 95 ? -15.936 -8.664 2.266 1.00 95.62 95 ASP A C 1
ATOM 742 O O . ASP A 1 95 ? -16.286 -9.468 3.131 1.00 95.62 95 ASP A O 1
ATOM 746 N N . PHE A 1 96 ? -15.439 -7.464 2.584 1.00 96.44 96 PHE A N 1
ATOM 747 C CA . PHE A 1 96 ? -15.148 -7.010 3.943 1.00 96.44 96 PHE A CA 1
ATOM 748 C C . PHE A 1 96 ? -15.771 -5.630 4.226 1.00 96.44 96 PHE A C 1
ATOM 750 O O . PHE A 1 96 ? -15.055 -4.640 4.400 1.00 96.44 96 PHE A O 1
ATOM 757 N N . PRO A 1 97 ? -17.107 -5.535 4.348 1.00 96.25 97 PRO A N 1
ATOM 758 C CA . PRO A 1 97 ? -17.805 -4.255 4.512 1.00 96.25 97 PRO A CA 1
ATOM 759 C C . PRO A 1 97 ? -17.495 -3.544 5.838 1.00 96.25 97 PRO A C 1
ATOM 761 O O . PRO A 1 97 ? -17.725 -2.346 5.981 1.00 96.25 97 PRO A O 1
ATOM 764 N N . THR A 1 98 ? -16.965 -4.265 6.830 1.00 96.56 98 THR A N 1
ATOM 765 C CA . THR A 1 98 ? -16.542 -3.707 8.123 1.00 96.56 98 THR A CA 1
ATOM 766 C C . THR A 1 98 ? -15.042 -3.406 8.186 1.00 96.56 98 THR A C 1
ATOM 768 O O . THR A 1 98 ? -14.541 -3.058 9.259 1.00 96.56 98 THR A O 1
ATOM 771 N N . ALA A 1 99 ? -14.308 -3.546 7.078 1.00 96.81 99 ALA A N 1
ATOM 772 C CA . ALA A 1 99 ? -12.896 -3.200 6.998 1.00 96.81 99 ALA A CA 1
ATOM 773 C C . ALA A 1 99 ? -12.720 -1.751 6.547 1.00 96.81 99 ALA A C 1
ATOM 775 O O . ALA A 1 99 ? -13.298 -1.330 5.549 1.00 96.81 99 ALA A O 1
ATOM 776 N N . ARG A 1 100 ? -11.849 -0.998 7.218 1.00 96.44 100 ARG A N 1
ATOM 777 C CA . ARG A 1 100 ? -11.294 0.230 6.633 1.00 96.44 100 ARG A CA 1
ATOM 778 C C . ARG A 1 100 ? -10.152 -0.150 5.701 1.00 96.44 100 ARG A C 1
ATOM 780 O O . ARG A 1 100 ? -9.253 -0.886 6.097 1.00 96.44 100 ARG A O 1
ATOM 787 N N . ILE A 1 101 ? -10.157 0.380 4.486 1.00 97.50 101 ILE A N 1
ATOM 788 C CA . ILE A 1 101 ? -9.154 0.073 3.467 1.00 97.50 101 ILE A CA 1
ATOM 789 C C . ILE A 1 101 ? -8.278 1.295 3.252 1.00 97.50 101 ILE A C 1
ATOM 791 O O . ILE A 1 101 ? -8.755 2.377 2.902 1.00 97.50 101 ILE A O 1
ATOM 795 N N . LEU A 1 102 ? -6.983 1.096 3.449 1.00 96.69 102 LEU A N 1
ATOM 796 C CA . LEU A 1 102 ? -5.944 2.102 3.333 1.00 96.69 102 LEU A CA 1
ATOM 797 C C . LEU A 1 102 ? -4.939 1.677 2.260 1.00 96.69 102 LEU A C 1
ATOM 799 O O . LEU A 1 102 ? -4.615 0.498 2.130 1.00 96.69 102 LEU A O 1
ATOM 803 N N . SER A 1 103 ? -4.409 2.644 1.524 1.00 96.62 103 SER A N 1
ATOM 804 C CA . SER A 1 103 ? -3.279 2.461 0.613 1.00 96.62 103 SER A CA 1
ATOM 805 C C . SER A 1 103 ? -2.111 3.304 1.108 1.00 96.62 103 SER A C 1
ATOM 807 O O . SER A 1 103 ? -2.284 4.484 1.405 1.00 96.62 103 SER A O 1
ATOM 809 N N . PHE A 1 104 ? -0.924 2.714 1.225 1.00 96.00 104 PHE A N 1
ATOM 810 C CA . PHE A 1 104 ? 0.300 3.447 1.522 1.00 96.00 104 PHE A CA 1
ATOM 811 C C . PHE A 1 104 ? 1.100 3.661 0.244 1.00 96.00 104 PHE A C 1
ATOM 813 O O . PHE A 1 104 ? 1.567 2.700 -0.375 1.00 96.00 104 PHE A O 1
ATOM 820 N N . ALA A 1 105 ? 1.274 4.930 -0.114 1.00 93.25 105 ALA A N 1
ATOM 821 C CA . ALA A 1 105 ? 2.066 5.345 -1.252 1.00 93.25 105 ALA A CA 1
ATOM 822 C C . ALA A 1 105 ? 3.426 5.906 -0.821 1.00 93.25 105 ALA A C 1
ATOM 824 O O . ALA A 1 105 ? 3.523 6.714 0.107 1.00 93.25 105 ALA A O 1
ATOM 825 N N . TYR A 1 106 ? 4.482 5.506 -1.517 1.00 90.31 106 TYR A N 1
ATOM 826 C CA . TYR A 1 106 ? 5.826 6.048 -1.344 1.00 90.31 106 TYR A CA 1
ATOM 827 C C . TYR A 1 106 ? 6.506 6.179 -2.705 1.00 90.31 106 TYR A C 1
ATOM 829 O O . TYR A 1 106 ? 6.169 5.453 -3.641 1.00 90.31 106 TYR A O 1
ATOM 837 N N . ASN A 1 107 ? 7.500 7.069 -2.813 1.00 83.81 107 ASN A N 1
ATOM 838 C CA . ASN A 1 107 ? 8.306 7.134 -4.028 1.00 83.81 107 ASN A CA 1
ATOM 839 C C . ASN A 1 107 ? 8.989 5.772 -4.238 1.00 83.81 107 ASN A C 1
ATOM 841 O O . ASN A 1 107 ? 9.862 5.382 -3.463 1.00 83.81 107 ASN A O 1
ATOM 845 N N . SER A 1 108 ? 8.552 5.059 -5.272 1.00 79.19 108 SER A N 1
ATOM 846 C CA . SER A 1 108 ? 9.037 3.733 -5.637 1.00 79.19 108 SER A CA 1
ATOM 847 C C . SER A 1 108 ? 9.906 3.759 -6.895 1.00 79.19 108 SER A C 1
ATOM 849 O O . SER A 1 108 ? 10.189 2.706 -7.467 1.00 79.19 108 SER A O 1
ATOM 851 N N . ASP A 1 109 ? 10.329 4.938 -7.353 1.00 78.44 109 ASP A N 1
ATOM 852 C CA . ASP A 1 109 ? 11.259 5.046 -8.467 1.00 78.44 109 ASP A CA 1
ATOM 853 C C . ASP A 1 109 ? 12.570 4.316 -8.176 1.00 78.44 109 ASP A C 1
ATOM 855 O O . ASP A 1 109 ? 13.040 4.257 -7.049 1.00 78.44 109 ASP A O 1
ATOM 859 N N . TRP A 1 110 ? 13.145 3.688 -9.198 1.00 67.75 110 TRP A N 1
ATOM 860 C CA . TRP A 1 110 ? 14.343 2.852 -9.042 1.00 67.75 110 TRP A CA 1
ATOM 861 C C . TRP A 1 110 ? 15.411 3.118 -10.097 1.00 67.75 110 TRP A C 1
ATOM 863 O O . TRP A 1 110 ? 16.526 2.627 -9.972 1.00 67.75 110 TRP A O 1
ATOM 873 N N . LEU A 1 111 ? 15.062 3.870 -11.144 1.00 61.03 111 LEU A N 1
ATOM 874 C CA . LEU A 1 111 ? 15.921 4.078 -12.307 1.00 61.03 111 LEU A CA 1
ATOM 875 C C . LEU A 1 111 ? 16.317 5.547 -12.462 1.00 61.03 111 LEU A C 1
ATOM 877 O O . LEU A 1 111 ? 17.498 5.856 -12.549 1.00 61.03 111 LEU A O 1
ATOM 881 N N . VAL A 1 112 ? 15.334 6.449 -12.485 1.00 56.91 112 VAL A N 1
ATOM 882 C CA . VAL A 1 112 ? 15.530 7.902 -12.570 1.00 56.91 112 VAL A CA 1
ATOM 883 C C . VAL A 1 112 ? 14.897 8.513 -11.330 1.00 56.91 112 VAL A C 1
ATOM 885 O O . VAL A 1 112 ? 13.796 8.105 -10.974 1.00 56.91 112 VAL A O 1
ATOM 888 N N . ASP A 1 113 ? 15.603 9.427 -10.661 1.00 59.09 113 ASP A N 1
ATOM 889 C CA . ASP A 1 113 ? 15.165 10.043 -9.397 1.00 59.09 113 ASP A CA 1
ATOM 890 C C . ASP A 1 113 ? 14.884 9.004 -8.286 1.00 59.09 113 ASP A C 1
ATOM 892 O O . ASP A 1 113 ? 14.019 9.189 -7.424 1.00 59.09 113 ASP A O 1
ATOM 896 N N . ALA A 1 114 ? 15.631 7.889 -8.323 1.00 60.69 114 ALA A N 1
ATOM 897 C CA . ALA A 1 114 ? 15.545 6.822 -7.338 1.00 60.69 114 ALA A CA 1
ATOM 898 C C . ALA A 1 114 ? 15.821 7.400 -5.939 1.00 60.69 114 ALA A C 1
ATOM 900 O O . ALA A 1 114 ? 16.894 7.966 -5.713 1.00 60.69 114 ALA A O 1
ATOM 901 N N . PRO A 1 115 ? 14.876 7.294 -4.994 1.00 61.69 115 PRO A N 1
ATOM 902 C CA . PRO A 1 115 ? 15.105 7.778 -3.653 1.00 61.69 115 PRO A CA 1
ATOM 903 C C . PRO A 1 115 ? 16.191 6.927 -2.993 1.00 61.69 115 PRO A C 1
ATOM 905 O O . PRO A 1 115 ? 16.121 5.698 -3.000 1.00 61.69 115 PRO A O 1
ATOM 908 N N . GLU A 1 116 ? 17.154 7.581 -2.348 1.00 67.06 116 GLU A N 1
ATOM 909 C CA . GLU A 1 116 ? 18.113 6.944 -1.438 1.00 67.06 116 GLU A CA 1
ATOM 910 C C . GLU A 1 116 ? 17.410 6.547 -0.129 1.00 67.06 116 GLU A C 1
ATOM 912 O O . GLU A 1 116 ? 17.708 7.055 0.950 1.00 67.06 116 GLU A O 1
ATOM 917 N N . LYS A 1 117 ? 16.389 5.689 -0.230 1.00 78.38 117 LYS A N 1
ATOM 918 C CA . LYS A 1 117 ? 15.643 5.170 0.914 1.00 78.38 117 LYS A CA 1
ATOM 919 C C . LYS A 1 117 ? 15.792 3.664 1.007 1.00 78.38 117 LYS A C 1
ATOM 921 O O . LYS A 1 117 ? 15.445 2.933 0.082 1.00 78.38 117 LYS A O 1
ATOM 926 N N . THR A 1 118 ? 16.260 3.193 2.156 1.00 85.81 118 THR A N 1
ATOM 927 C CA . THR A 1 118 ? 16.260 1.766 2.477 1.00 85.81 118 THR A CA 1
ATOM 928 C C . THR A 1 118 ? 14.828 1.275 2.692 1.00 85.81 118 THR A C 1
ATOM 930 O O . THR A 1 118 ? 13.926 2.050 3.025 1.00 85.81 118 THR A O 1
ATOM 933 N N . ALA A 1 119 ? 14.601 -0.035 2.553 1.00 89.00 119 ALA A N 1
ATOM 934 C CA . ALA A 1 119 ? 13.307 -0.635 2.892 1.00 89.00 119 ALA A CA 1
ATOM 935 C C . ALA A 1 119 ? 12.881 -0.308 4.336 1.00 89.00 119 ALA A C 1
ATOM 937 O O . ALA A 1 119 ? 11.692 -0.149 4.602 1.00 89.00 119 ALA A O 1
ATOM 938 N N . GLU A 1 120 ? 13.852 -0.176 5.247 1.00 89.44 120 GLU A N 1
ATOM 939 C CA . GLU A 1 120 ? 13.624 0.200 6.642 1.00 89.44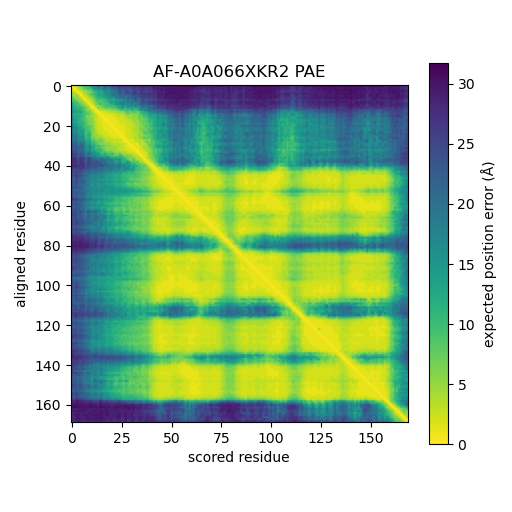 120 GLU A CA 1
ATOM 940 C C . GLU A 1 120 ? 13.059 1.614 6.758 1.00 89.44 120 GLU A C 1
ATOM 942 O O . GLU A 1 120 ? 12.002 1.797 7.353 1.00 89.44 120 GLU A O 1
ATOM 947 N N . GLN A 1 121 ? 13.674 2.594 6.096 1.00 89.94 121 GLN A N 1
ATOM 948 C CA . GLN A 1 121 ? 13.185 3.976 6.096 1.00 89.94 121 GLN A CA 1
ATOM 949 C C . GLN A 1 121 ? 11.787 4.098 5.474 1.00 89.94 121 GLN A C 1
ATOM 951 O O . GLN A 1 121 ? 10.972 4.914 5.910 1.00 89.94 121 GLN A O 1
ATOM 956 N N . VAL A 1 122 ? 11.477 3.285 4.458 1.00 92.56 122 VAL A N 1
ATOM 957 C CA . VAL A 1 122 ? 10.119 3.220 3.896 1.00 92.56 122 VAL A CA 1
ATOM 958 C C . VAL A 1 122 ? 9.142 2.598 4.904 1.00 92.56 122 VAL A C 1
ATOM 960 O O . VAL A 1 122 ? 8.044 3.126 5.081 1.00 92.56 122 VAL A O 1
ATOM 963 N N . GLY A 1 123 ? 9.540 1.532 5.605 1.00 93.06 123 GLY A N 1
ATOM 964 C CA . GLY A 1 123 ? 8.751 0.906 6.672 1.00 93.06 123 GLY A CA 1
ATOM 965 C C . GLY A 1 123 ? 8.476 1.849 7.849 1.00 93.06 123 GLY A C 1
ATOM 966 O O . GLY A 1 123 ? 7.353 1.906 8.351 1.00 93.06 123 GLY A O 1
ATOM 967 N N . GLU A 1 124 ? 9.454 2.663 8.245 1.00 91.94 124 GLU A N 1
ATOM 968 C CA . GLU A 1 124 ? 9.270 3.728 9.237 1.00 91.94 124 GLU A CA 1
ATOM 969 C C . GLU A 1 124 ? 8.301 4.805 8.742 1.00 91.94 124 GLU A C 1
ATOM 971 O O . GLU A 1 124 ? 7.443 5.264 9.496 1.00 91.94 124 GLU A O 1
ATOM 976 N N . GLY A 1 125 ? 8.379 5.171 7.460 1.00 92.94 125 GLY A N 1
ATOM 977 C CA . GLY A 1 125 ? 7.415 6.064 6.819 1.00 92.94 125 GLY A CA 1
ATOM 978 C C . GLY A 1 125 ? 5.986 5.516 6.851 1.00 92.94 125 GLY A C 1
ATOM 979 O O . GLY A 1 125 ? 5.055 6.264 7.150 1.00 92.94 125 GLY A O 1
ATOM 980 N N . LEU A 1 126 ? 5.814 4.214 6.608 1.00 94.81 126 LEU A N 1
ATOM 981 C CA . LEU A 1 126 ? 4.527 3.522 6.724 1.00 94.81 126 LEU A CA 1
ATOM 982 C C . LEU A 1 126 ? 3.995 3.581 8.160 1.00 94.81 126 LEU A C 1
ATOM 984 O O . LEU A 1 126 ? 2.849 3.981 8.378 1.00 94.81 126 LEU A O 1
ATOM 988 N N . LEU A 1 127 ? 4.829 3.248 9.148 1.00 92.69 127 LEU A N 1
ATOM 989 C CA . LEU A 1 127 ? 4.444 3.299 10.558 1.00 92.69 127 LEU A CA 1
ATOM 990 C C . LEU A 1 127 ? 4.051 4.720 10.988 1.00 92.69 127 LEU A C 1
ATOM 992 O O . LEU A 1 127 ? 2.985 4.912 11.574 1.00 92.69 127 LEU A O 1
ATOM 996 N N . ASN A 1 128 ? 4.869 5.718 10.651 1.00 92.12 128 ASN A N 1
ATOM 997 C CA . ASN A 1 128 ? 4.591 7.122 10.951 1.00 92.12 128 ASN A CA 1
ATOM 998 C C . ASN A 1 128 ? 3.308 7.599 10.265 1.00 92.12 128 ASN A C 1
ATOM 1000 O O . ASN A 1 128 ? 2.487 8.262 10.896 1.00 92.12 128 ASN A O 1
ATOM 1004 N N . GLY A 1 129 ? 3.091 7.214 9.005 1.00 92.88 129 GLY A N 1
ATOM 1005 C CA . GLY A 1 129 ? 1.861 7.507 8.275 1.00 92.88 129 GLY A CA 1
ATOM 1006 C C . GLY A 1 129 ? 0.622 6.952 8.978 1.00 92.88 129 GLY A C 1
ATOM 1007 O O . GLY A 1 129 ? -0.364 7.670 9.132 1.00 92.88 129 GLY A O 1
ATOM 1008 N N . LEU A 1 130 ? 0.679 5.709 9.470 1.00 92.56 130 LEU A N 1
ATOM 1009 C CA . LEU A 1 130 ? -0.414 5.097 10.235 1.00 92.56 130 LEU A CA 1
ATOM 1010 C C . LEU A 1 130 ? -0.650 5.798 11.579 1.00 92.56 130 LEU A C 1
ATOM 1012 O O . LEU A 1 130 ? -1.801 6.008 11.965 1.00 92.56 130 LEU A O 1
ATOM 1016 N N . VAL A 1 131 ? 0.416 6.178 12.292 1.00 90.25 131 VAL A N 1
ATOM 1017 C CA . VAL A 1 131 ? 0.319 6.929 13.557 1.00 90.25 131 VAL A CA 1
ATOM 1018 C C . VAL A 1 131 ? -0.357 8.281 13.332 1.00 90.25 131 VAL A C 1
ATOM 1020 O O . VAL A 1 131 ? -1.304 8.616 14.043 1.00 90.25 131 VAL A O 1
ATOM 1023 N N . VAL A 1 132 ? 0.079 9.029 12.316 1.00 91.19 132 VAL A N 1
ATOM 1024 C CA . VAL A 1 132 ? -0.503 10.329 11.958 1.00 91.19 132 VAL A CA 1
ATOM 1025 C C . VAL A 1 132 ? -1.959 10.175 11.519 1.00 91.19 132 VAL A C 1
ATOM 1027 O O . VAL A 1 132 ? -2.810 10.928 11.982 1.00 91.19 132 VAL A O 1
ATOM 1030 N N . HIS A 1 133 ? -2.266 9.178 10.682 1.00 90.31 133 HIS A N 1
ATOM 1031 C CA . HIS A 1 133 ? -3.624 8.932 10.191 1.00 90.31 133 HIS A CA 1
ATOM 1032 C C . HIS A 1 133 ? -4.624 8.646 11.322 1.00 90.31 133 HIS A C 1
ATOM 1034 O O . HIS A 1 133 ? -5.767 9.107 11.285 1.00 90.31 133 HIS A O 1
ATOM 1040 N N . ARG A 1 134 ? -4.210 7.861 12.322 1.00 88.88 134 ARG A N 1
ATOM 1041 C CA . ARG A 1 134 ? -5.063 7.499 13.462 1.00 88.88 134 ARG A CA 1
ATOM 1042 C C . ARG A 1 134 ? -5.229 8.648 14.452 1.00 88.88 134 ARG A C 1
ATOM 1044 O O . ARG A 1 134 ? -6.285 8.772 15.073 1.00 88.88 134 ARG A O 1
ATOM 1051 N N . GLY A 1 135 ? -4.208 9.490 14.592 1.00 86.38 135 GLY A N 1
ATOM 1052 C CA . GLY A 1 135 ? -4.208 10.567 15.574 1.00 86.38 135 GLY A CA 1
ATOM 1053 C C . GLY A 1 135 ? -4.441 10.041 16.996 1.00 86.38 135 GLY A C 1
ATOM 1054 O O . GLY A 1 135 ? -4.067 8.915 17.330 1.00 86.38 135 GLY A O 1
ATOM 1055 N N . LYS A 1 136 ? -5.059 10.868 17.848 1.00 75.06 136 LYS A N 1
ATOM 1056 C CA . LYS A 1 136 ? -5.416 10.499 19.232 1.00 75.06 136 LYS A CA 1
ATOM 1057 C C . LYS A 1 136 ? -6.835 9.937 19.375 1.00 75.06 136 LYS A C 1
ATOM 1059 O O . LYS A 1 136 ? -7.135 9.344 20.403 1.00 75.06 136 LYS A O 1
ATOM 1064 N N . GLU A 1 137 ? -7.687 10.136 18.372 1.00 74.19 137 GLU A N 1
ATOM 1065 C CA . GLU A 1 137 ? -9.135 9.919 18.487 1.00 74.19 137 GLU A CA 1
ATOM 1066 C C . GLU A 1 137 ? -9.605 8.605 17.859 1.00 74.19 137 GLU A C 1
ATOM 1068 O O . GLU A 1 137 ? -10.601 8.037 18.306 1.00 74.19 137 GLU A O 1
ATOM 1073 N N . LYS A 1 138 ? -8.899 8.081 16.845 1.00 77.94 138 LYS A N 1
ATOM 1074 C CA . LYS A 1 138 ? -9.311 6.827 16.208 1.00 77.94 138 LYS A CA 1
ATOM 1075 C C . LYS A 1 138 ? -8.883 5.616 17.050 1.00 77.94 138 LYS A C 1
ATOM 1077 O O . LYS A 1 138 ? -7.732 5.555 17.495 1.00 77.94 138 LYS A O 1
ATOM 1082 N N . PRO A 1 139 ? -9.762 4.613 17.226 1.00 78.75 139 PRO A N 1
ATOM 1083 C CA . PRO A 1 139 ? -9.408 3.384 17.922 1.00 78.75 139 PRO A CA 1
ATOM 1084 C C . PRO A 1 139 ? -8.305 2.632 17.170 1.00 78.75 139 PRO A C 1
ATOM 1086 O O . PRO A 1 139 ? -8.244 2.634 15.938 1.00 78.75 139 PRO A O 1
ATOM 1089 N N . ARG A 1 140 ? -7.428 1.957 17.920 1.00 84.69 140 ARG A N 1
ATOM 1090 C CA . ARG A 1 140 ? -6.436 1.044 17.340 1.00 84.69 140 ARG A CA 1
ATOM 1091 C C . ARG A 1 140 ? -7.129 -0.253 16.947 1.00 84.69 140 ARG A C 1
ATOM 1093 O O . ARG A 1 140 ? -7.388 -1.099 17.797 1.00 84.69 140 ARG A O 1
ATOM 1100 N N . LEU A 1 141 ? -7.418 -0.380 15.660 1.00 90.94 141 LEU A N 1
ATOM 1101 C CA . LEU A 1 141 ? -8.003 -1.577 15.078 1.00 90.94 141 LEU A CA 1
ATOM 1102 C C . LEU A 1 141 ? -6.910 -2.600 14.711 1.00 90.94 141 LEU A C 1
ATOM 1104 O O . LEU A 1 141 ? -5.779 -2.198 14.404 1.00 90.94 141 LEU A O 1
ATOM 1108 N N . PRO A 1 142 ? -7.220 -3.910 14.723 1.00 94.12 142 PRO A N 1
ATOM 1109 C CA . PRO A 1 142 ? -6.354 -4.929 14.135 1.00 94.12 142 PRO A CA 1
ATOM 1110 C C . PRO A 1 142 ? -6.033 -4.587 12.676 1.00 94.12 142 PRO A C 1
ATOM 1112 O O . PRO A 1 1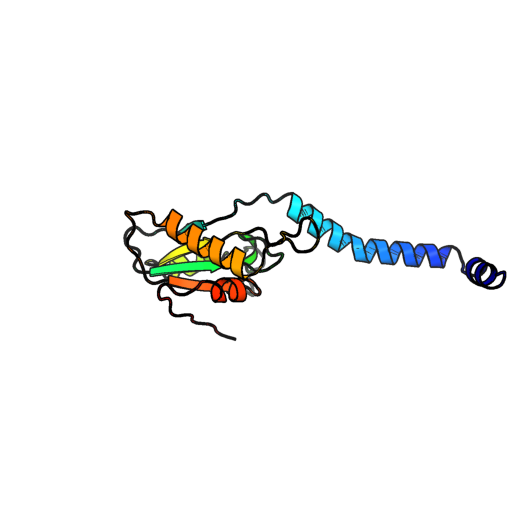42 ? -6.913 -4.125 11.952 1.00 94.12 142 PRO A O 1
ATOM 1115 N N . ILE A 1 143 ? -4.788 -4.809 12.245 1.00 94.06 143 ILE A N 1
ATOM 1116 C CA . ILE A 1 143 ? -4.348 -4.522 10.872 1.00 94.06 143 ILE A CA 1
ATOM 1117 C C . ILE A 1 143 ? -4.064 -5.826 10.136 1.00 94.06 143 ILE A C 1
ATOM 1119 O O . ILE A 1 143 ? -3.438 -6.734 10.681 1.00 94.06 143 ILE A O 1
ATOM 1123 N N . ILE A 1 144 ? -4.466 -5.874 8.873 1.00 96.19 144 ILE A N 1
ATOM 1124 C CA . ILE A 1 144 ? -4.031 -6.848 7.880 1.00 96.19 144 ILE A CA 1
ATOM 1125 C C . ILE A 1 144 ? -3.257 -6.081 6.810 1.00 96.19 144 ILE A C 1
ATOM 1127 O O . ILE A 1 144 ? -3.759 -5.113 6.242 1.00 96.19 144 ILE A O 1
ATOM 1131 N N . PHE A 1 145 ? -2.029 -6.500 6.528 1.00 96.44 145 PHE A N 1
ATOM 1132 C CA . PHE A 1 145 ? -1.233 -5.898 5.463 1.00 96.44 145 PHE A CA 1
ATOM 1133 C C . PHE A 1 145 ? -1.345 -6.704 4.170 1.00 96.44 145 PHE A C 1
ATOM 1135 O O . PHE A 1 145 ? -1.291 -7.931 4.198 1.00 96.44 145 PHE A O 1
ATOM 1142 N N . ILE A 1 146 ? -1.428 -6.008 3.036 1.00 96.31 146 ILE A N 1
ATOM 1143 C CA . ILE A 1 146 ? -1.322 -6.598 1.698 1.00 96.31 146 ILE A CA 1
ATOM 1144 C C . ILE A 1 146 ? -0.126 -5.954 1.005 1.00 96.31 146 ILE A C 1
ATOM 1146 O O . ILE A 1 146 ? -0.149 -4.770 0.678 1.00 96.31 146 ILE A O 1
ATOM 1150 N N . GLY A 1 147 ? 0.936 -6.725 0.793 1.00 95.25 147 GLY A N 1
ATOM 1151 C CA . GLY A 1 147 ? 2.141 -6.258 0.112 1.00 95.25 147 GLY A CA 1
ATOM 1152 C C . GLY A 1 147 ? 2.231 -6.803 -1.302 1.00 95.25 147 GLY A C 1
ATOM 1153 O O . GLY A 1 147 ? 2.227 -8.017 -1.484 1.00 95.25 147 GLY A O 1
ATOM 1154 N N . HIS A 1 148 ? 2.391 -5.932 -2.297 1.00 93.81 148 HIS A N 1
ATOM 1155 C CA . HIS A 1 148 ? 2.759 -6.363 -3.644 1.00 93.81 148 HIS A CA 1
ATOM 1156 C C . HIS A 1 148 ? 4.283 -6.327 -3.816 1.00 93.81 148 HIS A C 1
ATOM 1158 O O . HIS A 1 148 ? 4.897 -5.262 -3.712 1.00 93.81 148 HIS A O 1
ATOM 1164 N N . SER A 1 149 ? 4.901 -7.471 -4.130 1.00 93.19 149 SER A N 1
ATOM 1165 C CA . SER A 1 149 ? 6.345 -7.578 -4.400 1.00 93.19 149 SER A CA 1
ATOM 1166 C C . SER A 1 149 ? 7.190 -6.915 -3.288 1.00 93.19 149 SER A C 1
ATOM 1168 O O . SER A 1 149 ? 7.075 -7.302 -2.124 1.00 93.19 149 SER A O 1
ATOM 1170 N N . PHE A 1 150 ? 7.996 -5.887 -3.599 1.00 92.81 150 PHE A N 1
ATOM 1171 C CA . PHE A 1 150 ? 8.803 -5.137 -2.621 1.00 92.81 150 PHE A CA 1
ATOM 1172 C C . PHE A 1 150 ? 7.980 -4.542 -1.463 1.00 92.81 150 PHE A C 1
ATOM 1174 O O . PHE A 1 150 ? 8.508 -4.393 -0.362 1.00 92.81 150 PHE A O 1
ATOM 1181 N N . GLY A 1 151 ? 6.683 -4.280 -1.655 1.00 93.38 151 GLY A N 1
ATOM 1182 C CA . GLY A 1 151 ? 5.790 -3.847 -0.581 1.00 93.38 151 GLY A CA 1
ATOM 1183 C C . GLY A 1 151 ? 5.746 -4.839 0.585 1.00 93.38 151 GLY A C 1
ATOM 1184 O O . GLY A 1 151 ? 5.708 -4.427 1.739 1.00 93.38 151 GLY A O 1
ATOM 1185 N N . GLY A 1 152 ? 5.872 -6.145 0.319 1.00 94.00 152 GLY A N 1
ATOM 1186 C CA . GLY A 1 152 ? 5.997 -7.167 1.365 1.00 94.00 152 GLY A CA 1
ATOM 1187 C C . GLY A 1 152 ? 7.278 -7.031 2.196 1.00 94.00 152 GLY A C 1
ATOM 1188 O O . GLY A 1 152 ? 7.268 -7.272 3.402 1.00 94.00 152 GLY A O 1
ATOM 1189 N N . ILE A 1 153 ? 8.379 -6.596 1.575 1.00 94.00 153 ILE A N 1
ATOM 1190 C CA . ILE A 1 153 ? 9.639 -6.315 2.274 1.00 94.00 153 ILE A CA 1
ATOM 1191 C C . ILE A 1 153 ? 9.500 -5.061 3.133 1.00 94.00 153 ILE A C 1
ATOM 1193 O O . ILE A 1 153 ? 9.906 -5.090 4.288 1.00 94.00 153 ILE A O 1
ATOM 1197 N N . VAL A 1 154 ? 8.875 -4.001 2.612 1.00 94.00 154 VAL A N 1
ATOM 1198 C CA . VAL A 1 154 ? 8.562 -2.785 3.383 1.00 94.00 154 VAL A CA 1
ATOM 1199 C C . VAL A 1 154 ? 7.749 -3.127 4.629 1.00 94.00 154 VAL A C 1
ATOM 1201 O O . VAL A 1 154 ? 8.104 -2.702 5.725 1.00 94.00 154 VAL A O 1
ATOM 1204 N N . ILE A 1 155 ? 6.703 -3.948 4.487 1.00 94.94 155 ILE A N 1
ATOM 1205 C CA . ILE A 1 155 ? 5.871 -4.376 5.619 1.00 94.94 155 ILE A CA 1
ATOM 1206 C C . ILE A 1 155 ? 6.709 -5.142 6.653 1.00 94.94 155 ILE A C 1
ATOM 1208 O O . ILE A 1 155 ? 6.560 -4.901 7.846 1.00 94.94 155 ILE A O 1
ATOM 1212 N N . LYS A 1 156 ? 7.637 -6.014 6.232 1.00 93.38 156 LYS A N 1
ATOM 1213 C CA . LYS A 1 156 ? 8.543 -6.715 7.165 1.00 93.38 156 LYS A CA 1
ATOM 1214 C C . LYS A 1 156 ? 9.394 -5.763 8.007 1.00 93.38 156 LYS A C 1
ATOM 1216 O O . LYS A 1 156 ? 9.740 -6.116 9.129 1.00 93.38 156 LYS A O 1
ATOM 1221 N N . GLN A 1 157 ? 9.727 -4.585 7.482 1.00 92.56 157 GLN A N 1
ATOM 1222 C CA . GLN A 1 157 ? 10.489 -3.578 8.223 1.00 92.56 157 GLN A CA 1
ATOM 1223 C C . GLN A 1 157 ? 9.636 -2.763 9.197 1.00 92.56 157 GLN A C 1
ATOM 1225 O O . GLN A 1 157 ? 10.176 -2.000 9.999 1.00 92.56 157 GLN A O 1
ATOM 1230 N N . VAL A 1 158 ? 8.309 -2.920 9.173 1.00 87.44 158 VAL A N 1
ATOM 1231 C CA . VAL A 1 158 ? 7.432 -2.329 10.183 1.00 87.44 158 VAL A CA 1
ATOM 1232 C C . VAL A 1 158 ? 7.691 -3.050 11.502 1.00 87.44 158 VAL A C 1
ATOM 1234 O O . VAL A 1 158 ? 7.136 -4.111 11.789 1.00 87.44 158 VAL A O 1
ATOM 1237 N N . ARG A 1 159 ? 8.582 -2.469 12.309 1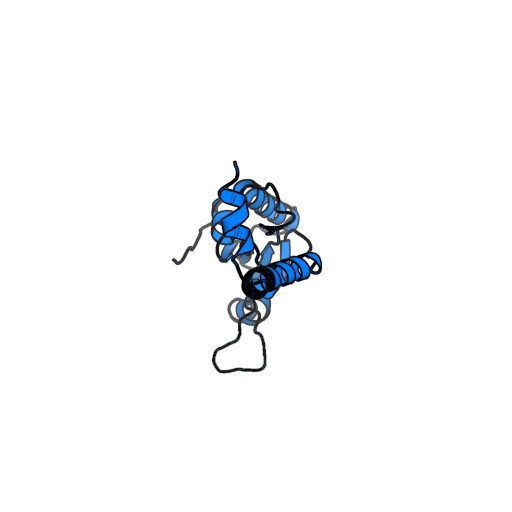.00 72.31 159 ARG A N 1
ATOM 1238 C CA . ARG A 1 159 ? 8.918 -2.992 13.632 1.00 72.31 159 ARG A CA 1
ATOM 1239 C C . ARG A 1 159 ? 7.642 -3.098 14.478 1.00 72.31 159 ARG A C 1
ATOM 1241 O O . ARG A 1 159 ? 6.811 -2.187 14.462 1.00 72.31 159 ARG A O 1
ATOM 1248 N N . PRO A 1 160 ? 7.445 -4.210 15.202 1.00 57.59 160 PRO A N 1
ATOM 1249 C CA . PRO A 1 160 ? 6.157 -4.518 15.793 1.00 57.59 160 PRO A CA 1
ATOM 1250 C C . PRO A 1 160 ? 5.828 -3.577 16.953 1.00 57.59 160 PRO A C 1
ATOM 1252 O O . PRO A 1 160 ? 6.348 -3.711 18.056 1.00 57.59 160 PRO A O 1
ATOM 1255 N N . LEU A 1 161 ? 4.817 -2.738 16.747 1.00 47.22 161 LEU A N 1
ATOM 1256 C CA . LEU A 1 161 ? 3.763 -2.582 17.744 1.00 47.22 161 LEU A CA 1
ATOM 1257 C C . LEU A 1 161 ? 2.665 -3.598 17.384 1.00 47.22 161 LEU A C 1
ATOM 1259 O O . LEU A 1 161 ? 1.685 -3.236 16.752 1.00 47.22 161 LEU A O 1
ATOM 1263 N N . ARG A 1 162 ? 2.883 -4.884 17.715 1.00 40.75 162 ARG A N 1
ATOM 1264 C CA . ARG A 1 162 ? 1.929 -6.015 17.583 1.00 40.75 162 ARG A CA 1
ATOM 1265 C C . ARG A 1 162 ? 1.092 -6.040 16.282 1.0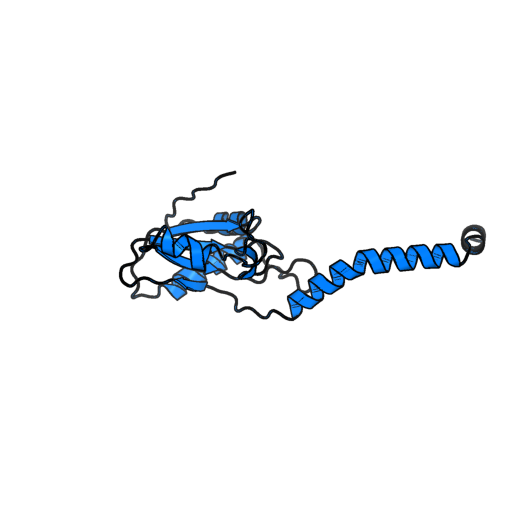0 40.75 162 ARG A C 1
ATOM 1267 O O . ARG A 1 162 ? -0.023 -5.529 16.259 1.00 40.75 162 ARG A O 1
ATOM 1274 N N . CYS A 1 163 ? 1.553 -6.734 15.239 1.00 41.94 163 CYS A N 1
ATOM 1275 C CA . CYS A 1 163 ? 0.698 -7.089 14.098 1.00 41.94 163 CYS A CA 1
ATOM 1276 C C . CYS A 1 163 ? 0.971 -8.525 13.633 1.00 41.94 163 CYS A C 1
ATOM 1278 O O . CYS A 1 163 ? 2.129 -8.914 13.486 1.00 41.94 163 CYS A O 1
ATOM 1280 N N . VAL A 1 164 ? -0.089 -9.312 13.423 1.00 43.34 164 VAL A N 1
ATOM 1281 C CA . VAL A 1 164 ? -0.014 -10.652 12.823 1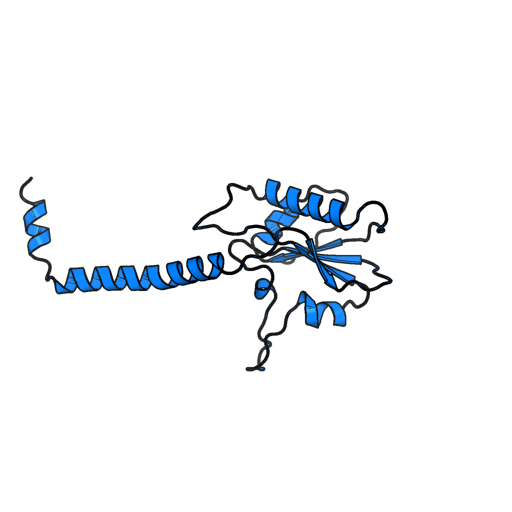.00 43.34 164 VAL A CA 1
ATOM 1282 C C . VAL A 1 164 ? 0.160 -10.472 11.316 1.00 43.34 164 VAL A C 1
ATOM 1284 O O . VAL A 1 164 ? -0.659 -9.825 10.671 1.00 43.34 164 VAL A O 1
ATOM 1287 N N . MET A 1 165 ? 1.244 -11.009 10.763 1.00 46.72 165 MET A N 1
ATOM 1288 C CA . MET A 1 165 ? 1.505 -11.009 9.325 1.00 46.72 165 MET A CA 1
ATOM 1289 C C . MET A 1 165 ? 1.013 -12.315 8.713 1.00 46.72 165 MET A C 1
ATOM 1291 O O . MET A 1 165 ? 1.537 -13.377 9.041 1.00 46.72 165 MET A O 1
ATOM 1295 N N . LEU A 1 166 ? 0.042 -12.241 7.804 1.00 40.16 166 LEU A N 1
ATOM 1296 C CA . LEU A 1 166 ? -0.269 -13.339 6.894 1.00 40.16 166 LEU A CA 1
ATOM 1297 C C . LEU A 1 166 ? 0.511 -13.098 5.599 1.00 40.16 166 LEU A C 1
ATOM 1299 O O . LEU A 1 166 ? 0.165 -12.221 4.815 1.00 40.16 166 LEU A O 1
ATOM 1303 N N . SER A 1 167 ? 1.599 -13.839 5.399 1.00 32.22 167 SER A N 1
ATOM 1304 C CA . SER A 1 167 ? 2.298 -13.903 4.114 1.00 32.22 167 SER A CA 1
ATOM 1305 C C . SER A 1 167 ? 1.995 -15.243 3.451 1.00 32.22 167 SER A C 1
ATOM 1307 O O . SER A 1 167 ? 2.430 -16.275 3.962 1.00 32.22 167 SER A O 1
ATOM 1309 N N . SER A 1 168 ? 1.285 -15.235 2.325 1.00 32.88 168 SER A N 1
ATOM 1310 C CA . SER A 1 168 ? 1.234 -16.378 1.407 1.00 32.88 168 SER A CA 1
ATOM 1311 C C . SER A 1 168 ? 2.333 -16.202 0.358 1.00 32.88 168 SER A C 1
ATOM 1313 O O . SER A 1 168 ? 2.466 -15.117 -0.211 1.00 32.88 168 SER A O 1
ATOM 1315 N N . ILE A 1 169 ? 3.156 -17.244 0.201 1.00 42.72 169 ILE A N 1
ATOM 1316 C CA . ILE A 1 169 ? 4.155 -17.397 -0.871 1.00 42.72 169 ILE A CA 1
ATOM 1317 C C . ILE A 1 169 ? 3.423 -17.688 -2.179 1.00 42.72 169 ILE A C 1
ATOM 1319 O O . ILE A 1 169 ? 2.434 -18.453 -2.112 1.00 42.72 169 ILE A O 1
#

Nearest PDB structures (foldseek):
  6ojc-assembly1_A  TM=6.125E-01  e=6.028E-03  Nocardia uniformis subsp. tsuyamanensis
  6ojd-assembly1_A  TM=6.526E-01  e=2.352E-02  Nocardia uniformis subsp. tsuyamanensis
  6ojd-assembly2_B  TM=6.677E-01  e=1.115E-01  Nocardia uniformis subsp. tsuyamanensis
  3l44-assembly1_B  TM=2.978E-01  e=1.933E+00  Bacillus anthracis str. 'Ames Ancestor'

Organism: Colletotrichum sublineola (NCBI:txid1173701)

Solvent-accessible surface area (backbone atoms only — not comparable to full-atom values): 9928 Å² total; per-residue (Å²): 133,70,72,72,62,58,66,63,72,72,54,58,70,65,56,57,50,50,53,50,50,52,50,48,62,63,44,45,62,53,51,51,54,54,52,55,59,72,68,62,86,70,77,67,38,69,42,82,67,39,78,42,95,71,49,68,31,34,38,41,36,27,49,23,70,68,44,53,69,72,64,69,41,51,42,66,57,90,94,47,97,84,58,78,44,37,44,69,70,61,47,45,47,70,81,36,62,44,37,24,30,34,37,46,33,65,90,28,46,75,82,69,86,44,62,98,63,53,55,49,60,49,8,50,50,52,51,50,30,52,52,62,73,39,57,92,80,51,80,91,56,57,57,42,68,45,47,40,73,54,14,43,54,23,54,70,40,42,72,77,82,82,70,73,80,78,80,84,132

=== Feature glossary ===
Feature key, reading from the visual/contextual features back to the raw sequence:

Rendered structure images. Six rendered views show the 3D structure from the faces of a cube — i.e. along ±x, ±y, ±z. Rendering representation is drawn randomly per protein from cartoon (secondary-structure ribbons), sticks (backbone bonds), or molecular surface; coloring is either N→C rainbow (blue at the N-terminus through red at the C-terminus) or one color per chain.

Contact-map, Ramachandran, and PAE plots. The contact map is a binary N×N matrix image: pixel (i, j) is dark where Cα_i and Cα_j are within 8 Å and |i−j|>4. Because the |i−j|>4 filter removes local helical contacts, off-diagonal stripes parallel to the main diagonal indicate parallel β-sheets; stripes perpendicular to it indicate antiparallel β-sheets. The Ramachandran plot scatters every residue's (φ, ψ) pair against the sterically allowed regions. The PAE heatmap renders the predicted-aligned-error matrix.

InterPro / GO / CATH / organism. Database cross-references. InterPro integrates a dozen domain/family signature databases into unified entries with residue-range hits. GO terms attach function/process/location labels with evidence codes. CATH codes position the fold in a four-level structural taxonomy. Organism is the NCBI-taxonomy species name.

Nearest PDB structures. The Foldseek neighbor list gives the closest experimentally determined structures in the PDB, ranked by structural alignment. TM-score near 1 means near-identical fold; near 0.3 means only rough topology match. This is how one finds what a novel AlphaFold prediction most resembles in the solved-structure universe.

Predicted aligned error. PAE(i, j) answers: if I align the predicted and true structures on residue i, how far off (in Å) do I expect residue j to be? A block-diagonal PAE matrix with low values on the blocks and high values off-diagonal is the signature of a multi-domain protein with confidently predicted domains but uncertain inter-domain orientation.

Solvent-accessible surface area. Accessible surface area quantifies burial. A residue with SASA near zero is packed into the hydrophobic core; one with SASA >100 Å² sits on the surface. Computed here via the Shrake–Rupley numerical algorithm with a 1.4 Å probe.

B-factor. B-factor (Debye–Waller factor) reflects atomic displacement in the crystal lattice. It is an experimental observable (units Å²), not a prediction; low values mean the atom is pinned down, high values mean it moves or is heterogeneous across the crystal.

pLDDT. For AlphaFold models, the B-factor field carries pLDDT — the model's own estimate of local accuracy on a 0–100 scale. Regions with pLDDT<50 should be treated as essentially unmodeled; they often correspond to intrinsically disordered segments.

Backbone torsions (φ/ψ). φ (phi) and ψ (psi) are the two rotatable backbone dihedrals per residue: φ is the C(i-1)–N–Cα–C torsion, ψ is the N–Cα–C–N(i+1) torsion, both in degrees on (−180°, 180°]. α-helical residues cluster near (−60°, −45°); β-strand residues near (−120°, +130°). A Ramachandran plot is simply a scatter of (φ, ψ) for every residue.

Radius of gyration, Cα contacts, bounding box. Radius of gyration (Rg) is the root-mean-square distance of Cα atoms from their centroid — a single number for overall size and compactness. A globular domain of N residues has Rg ≈ 2.2·N^0.38 Å; an extended or disordered chain has a much larger Rg. The Cα contact count is the number of residue pairs whose Cα atoms are within 8 Å and are more than four positions apart in sequence — a standard proxy for tertiary packing density. The bounding box is the smallest axis-aligned box enclosing all Cα atoms.

Secondary structure (3-state, P-SEA). Three-state secondary structure (P-SEA) collapses the eight DSSP classes into helix (a), strand (b), and coil (c). P-SEA assigns these from Cα geometry alone — distances and angles — without requiring backbone oxygens, so it works on any Cα trace.

Secondary structure (8-state, DSSP). DSSP 8-state secondary structure assigns each residue one of H (α-helix), G (3₁₀-helix), I (π-helix), E (extended β-strand), B (isolated β-bridge), T (hydrogen-bonded turn), S (bend), or '-' (coil). The assignment is computed from backbone hydrogen-bond geometry via the Kabsch–Sander algorithm.

Foldseek 3Di. A 3Di character summarizes, for each residue, the relative orientation of the Cα frame of its nearest spatial neighbor. Because it encodes fold topology rather than chemistry, 3Di alignments detect remote structural similarity that sequence alignment misses.

mmCIF coordinates. The mmCIF block holds the 3D Cartesian coordinates of each backbone atom (N, Cα, C, O) in ångströms. mmCIF is the PDB's canonical archive format — a tagged-loop text representation of the atomic model.

Sequence. Sequence gives the chain of amino acids in standard one-letter code (A=alanine, C=cysteine, …, Y=tyrosine), read N→C. It is the only feature that is directly encoded by the gene; all structural features are derived from the folded form of this sequence.